Protein 7WZX (pdb70)

Nearest PDB structures (foldseek):
  7wzv-assembly2_B  TM=9.996E-01  e=6.570E-65  Streptomyces spectabilis
  2fb2-assembly1_B  TM=7.720E-01  e=2.275E-08  Staphylococcus aureus
  1tv7-assembly1_B  TM=7.261E-01  e=4.889E-07  Staphylococcus aureus
  6c8v-assembly1_A  TM=5.373E-01  e=1.305E-06  Methylorubrum extorquens
  7voc-assembly1_C  TM=3.992E-01  e=6.072E-08  Streptomyces griseochromogenes

Organism: Streptomyces spectabilis (NCBI:txid68270)

Foldseek 3Di:
DFDDDPQATEAAAEEEEAQWQAAPFFKAQPQLNNPVDDTDGDDLVVVLVLLLLNLVHYAYAEYEYHHHANLVHPCSLSNLVSNVVSRRHPFYEYEHCCLCVVVDDLSNLLSHAEYEHEAEPVRHDDVVVVVVVLVSCVVNNHKYKYFYWFKDFHWFALQFDDDVVQLLLQLVLFCLLPPNQHWYDDPQKIASHSQLCNPQCVSVVRGDHSCQRIGGRHRDPVVNVVVVCSSPPNDGDPSSRGTRRLFFDMDGMDTDPDPDSHHHPNPVVGGNVVVSVVSVVPSPPDSRTTPDMDIDGRDD

Structure (mmCIF, N/CA/C/O backbone):
data_7WZX
#
_entry.id   7WZX
#
_cell.length_a   93.930
_cell.length_b   93.930
_cell.length_c   143.420
_cell.angle_alpha   90.000
_cell.angle_beta   90.000
_cell.angle_gamma   120.000
#
_symmetry.space_group_name_H-M   'P 65 2 2'
#
loop_
_entity.id
_entity.type
_entity.pdbx_description
1 polymer '4Fe-4S cluster-binding domain-containing protein'
2 non-polymer 'IRON/SULFUR CLUSTER'
3 non-polymer S-ADENOSYLMETHIONINE
4 non-polymer GLYCEROL
5 non-polymer (2~{S},4~{S},6~{R})-2-[(2~{S},3~{R},5~{S},6~{R})-3,5-bis(methylamino)-2,4,6-tris(oxidanyl)cyclohexyl]oxy-6-methyl-4-oxidanyl-oxan-3-one
6 non-polymer 'SULFATE ION'
7 water water
#
loop_
_atom_site.group_PDB
_atom_site.id
_atom_site.type_symbol
_atom_site.label_atom_id
_atom_site.label_alt_id
_atom_site.label_comp_id
_atom_site.label_asym_id
_atom_site.label_entity_id
_atom_site.label_seq_id
_atom_site.pdbx_PDB_ins_code
_atom_site.Cartn_x
_atom_site.Cartn_y
_atom_site.Cartn_z
_atom_site.occupancy
_atom_site.B_iso_or_equiv
_atom_site.auth_seq_id
_atom_site.auth_comp_id
_atom_site.auth_asym_id
_atom_site.auth_atom_id
_atom_site.pdbx_PDB_model_num
ATOM 1 N N . SER A 1 22 ? 19.82257 39.56813 11.21413 1.000 49.10039 2 SER A N 1
ATOM 2 C CA . SER A 1 22 ? 18.41402 39.38947 10.85710 1.000 49.28950 2 SER A CA 1
ATOM 3 C C . SER A 1 22 ? 17.91974 38.01144 11.29903 1.000 47.41624 2 SER A C 1
ATOM 4 O O . SER A 1 22 ? 17.43725 37.86104 12.42048 1.000 52.38046 2 SER A O 1
ATOM 7 N N . VAL A 1 23 ? 18.03716 37.01412 10.42271 1.000 46.19900 3 VAL A N 1
ATOM 8 C CA . VAL A 1 23 ? 17.72840 35.62818 10.76619 1.000 42.45079 3 VAL A CA 1
ATOM 9 C C . VAL A 1 23 ? 18.98869 34.98341 11.34147 1.000 44.73269 3 VAL A C 1
ATOM 10 O O . VAL A 1 23 ? 20.00640 34.86110 10.65028 1.000 43.57225 3 VAL A O 1
ATOM 14 N N . ARG A 1 24 ? 18.92937 34.58252 12.61082 1.000 39.98846 4 ARG A N 1
ATOM 15 C CA . ARG A 1 24 ? 20.11505 34.12499 13.32486 1.000 41.06129 4 ARG A CA 1
ATOM 16 C C . ARG A 1 24 ? 19.80436 32.87699 14.14311 1.000 40.93858 4 ARG A C 1
ATOM 17 O O . ARG A 1 24 ? 18.65178 32.60166 14.48808 1.000 37.64996 4 ARG A O 1
ATOM 25 N N . LEU A 1 25 ? 20.85540 32.12914 14.46220 1.000 41.34236 5 LEU A N 1
ATOM 26 C CA . LEU A 1 25 ? 20.74259 31.01418 15.38942 1.000 41.94820 5 LEU A CA 1
ATOM 27 C C . LEU A 1 25 ? 20.82250 31.50587 16.82879 1.000 45.36597 5 LEU A C 1
ATOM 28 O O . LEU A 1 25 ? 21.58874 32.41993 17.14409 1.000 51.32495 5 LEU A O 1
ATOM 33 N N . ALA A 1 26 ? 20.02113 30.89803 17.70473 1.000 46.35208 6 ALA A N 1
ATOM 34 C CA . ALA A 1 26 ? 20.08703 31.19940 19.13035 1.000 47.31129 6 ALA A CA 1
ATOM 35 C C . ALA A 1 26 ? 19.41742 30.07402 19.90152 1.000 46.98553 6 ALA A C 1
ATOM 36 O O . ALA A 1 26 ? 18.28299 29.69667 19.58747 1.000 39.43584 6 ALA A O 1
ATOM 38 N N . ASP A 1 27 ? 20.12056 29.53918 20.90176 1.000 47.72899 7 ASP A N 1
ATOM 39 C CA . ASP A 1 27 ? 19.58040 28.47594 21.75028 1.000 48.26263 7 ASP A CA 1
ATOM 40 C C . ASP A 1 27 ? 19.09548 27.29977 20.90472 1.000 40.71136 7 ASP A C 1
ATOM 41 O O . ASP A 1 27 ? 18.02112 26.73433 21.13529 1.000 40.58264 7 ASP A O 1
ATOM 46 N N . GLY A 1 28 ? 19.89471 26.94644 19.90036 1.000 41.65151 8 GLY A N 1
ATOM 47 C CA . GLY A 1 28 ? 19.60979 25.78755 19.07634 1.000 41.38595 8 GLY A CA 1
ATOM 48 C C . GLY A 1 28 ? 18.36864 25.89153 18.21908 1.000 39.14235 8 GLY A C 1
ATOM 49 O O . GLY A 1 28 ? 17.69817 24.88051 17.99926 1.000 41.55812 8 GLY A O 1
ATOM 50 N N . LYS A 1 29 ? 18.03737 27.08893 17.73594 1.000 38.63157 9 LYS A N 1
ATOM 51 C CA . LYS A 1 29 ? 16.90600 27.27629 16.83270 1.000 38.21707 9 LYS A CA 1
ATOM 52 C C . LYS A 1 29 ? 17.20926 28.43183 15.89478 1.000 38.76472 9 LYS A C 1
ATOM 53 O O . LYS A 1 29 ? 17.82658 29.41793 16.30141 1.000 37.59753 9 LYS A O 1
ATOM 59 N N . VAL A 1 30 ? 16.77034 28.31236 14.63982 1.000 33.65473 10 VAL A N 1
ATOM 60 C CA . VAL A 1 30 ? 16.76407 29.47611 13.76537 1.000 37.40949 10 VAL A CA 1
ATOM 61 C C . VAL A 1 30 ? 15.68633 30.43557 14.24640 1.000 38.76689 10 VAL A C 1
ATOM 62 O O . VAL A 1 30 ? 14.51996 30.04915 14.41364 1.000 38.66120 10 VAL A O 1
ATOM 66 N N . ARG A 1 31 ? 16.06971 31.68875 14.48939 1.000 33.53278 11 ARG A N 1
ATOM 67 C CA . ARG A 1 31 ? 15.13842 32.70739 14.96140 1.000 34.09800 11 ARG A CA 1
ATOM 68 C C . ARG A 1 31 ? 14.78257 33.65828 13.82161 1.000 33.69962 11 ARG A C 1
ATOM 69 O O . ARG A 1 31 ? 15.66696 34.27081 13.21515 1.000 36.33379 11 ARG A O 1
ATOM 77 N N . ASN A 1 32 ? 13.49228 33.77528 13.53731 1.000 34.50755 12 ASN A N 1
ATOM 78 C CA . ASN A 1 32 ? 12.97883 34.75980 12.59744 1.000 32.93478 12 ASN A CA 1
ATOM 79 C C . ASN A 1 32 ? 12.38841 35.90636 13.40141 1.000 36.50058 12 ASN A C 1
ATOM 80 O O . ASN A 1 32 ? 11.36873 35.70811 14.07911 1.000 34.33438 12 ASN A O 1
ATOM 85 N N . PRO A 1 33 ? 12.98184 37.10706 13.37985 1.000 36.03202 13 PRO A N 1
ATOM 86 C CA . PRO A 1 33 ? 12.40544 38.22193 14.14670 1.000 33.38955 13 PRO A CA 1
ATOM 87 C C . PRO A 1 33 ? 11.07559 38.71020 13.60515 1.000 33.68521 13 PRO A C 1
ATOM 88 O O . PRO A 1 33 ? 10.44239 39.54812 14.25816 1.000 36.46794 13 PRO A O 1
ATOM 92 N N . GLU A 1 34 ? 10.65287 38.23089 12.44457 1.000 31.72285 14 GLU A N 1
ATOM 93 C CA . GLU A 1 34 ? 9.36207 38.56967 11.84825 1.000 34.80773 14 GLU A CA 1
ATOM 94 C C . GLU A 1 34 ? 8.44926 37.34283 11.95757 1.000 33.02170 14 GLU A C 1
ATOM 95 O O . GLU A 1 34 ? 8.33340 36.79552 13.06000 1.000 38.92813 14 GLU A O 1
ATOM 101 N N . GLY A 1 35 ? 7.81809 36.88750 10.88521 1.000 30.66224 15 GLY A N 1
ATOM 102 C CA . GLY A 1 35 ? 6.75335 35.91534 10.99982 1.000 33.99161 15 GLY A CA 1
ATOM 103 C C . GLY A 1 35 ? 6.95183 34.68941 10.12556 1.000 36.63088 15 GLY A C 1
ATOM 104 O O . GLY A 1 35 ? 7.56153 34.75102 9.06201 1.000 30.16552 15 GLY A O 1
ATOM 105 N N . ILE A 1 36 ? 6.41873 33.57593 10.61071 1.000 35.53492 16 ILE A N 1
ATOM 106 C CA . ILE A 1 36 ? 6.20990 32.38913 9.78776 1.000 32.97438 16 ILE A CA 1
ATOM 107 C C . ILE A 1 36 ? 4.77854 32.44319 9.25710 1.000 33.06957 16 ILE A C 1
ATOM 108 O O . ILE A 1 36 ? 3.82370 32.61219 10.02350 1.000 36.75117 16 ILE A O 1
ATOM 113 N N . GLU A 1 37 ? 4.62033 32.34039 7.94237 1.000 30.70251 17 GLU A N 1
ATOM 114 C CA . GLU A 1 37 ? 3.33495 32.60351 7.30645 1.000 34.15721 17 GLU A CA 1
ATOM 115 C C . GLU A 1 37 ? 2.59103 31.29804 7.06947 1.000 35.29928 17 GLU A C 1
ATOM 116 O O . GLU A 1 37 ? 3.13933 30.35692 6.48655 1.000 39.47331 17 GLU A O 1
ATOM 122 N N . VAL A 1 38 ? 1.34574 31.25426 7.52536 1.000 33.07069 18 VAL A N 1
ATOM 123 C CA . VAL A 1 38 ? 0.47958 30.08783 7.43200 1.000 35.60291 18 VAL A CA 1
ATOM 124 C C . VAL A 1 38 ? -0.74385 30.52874 6.64619 1.000 35.47025 18 VAL A C 1
ATOM 125 O O . VAL A 1 38 ? -1.55253 31.32196 7.14356 1.000 35.69441 18 VAL A O 1
ATOM 129 N N . ASN A 1 39 ? -0.88340 30.03076 5.42461 1.000 34.49719 19 ASN A N 1
ATOM 130 C CA . ASN A 1 39 ? -1.96108 30.47204 4.54540 1.000 37.77161 19 ASN A CA 1
ATOM 131 C C . ASN A 1 39 ? -3.20090 29.64249 4.83227 1.000 36.80796 19 ASN A C 1
ATOM 132 O O . ASN A 1 39 ? -3.32792 28.51014 4.36548 1.000 42.25362 19 ASN A O 1
ATOM 137 N N . ALA A 1 40 ? -4.12008 30.22070 5.60817 1.000 39.92361 20 ALA A N 1
ATOM 138 C CA . ALA A 1 40 ? -5.31593 29.49597 6.02288 1.000 44.08673 20 ALA A CA 1
ATOM 139 C C . ALA A 1 40 ? -6.14985 29.07245 4.82284 1.000 44.72823 20 ALA A C 1
ATOM 140 O O . ALA A 1 40 ? -6.65419 27.94362 4.76904 1.000 44.89362 20 ALA A O 1
ATOM 142 N N . SER A 1 41 ? -6.30923 29.96827 3.85479 1.000 46.51458 21 SER A N 1
ATOM 143 C CA . SER A 1 41 ? -7.08205 29.70325 2.65212 1.000 44.87284 21 SER A CA 1
ATOM 144 C C . SER A 1 41 ? -6.29055 30.20599 1.45884 1.000 44.43857 21 SER A C 1
ATOM 145 O O . SER A 1 41 ? -5.87413 31.36677 1.44038 1.000 42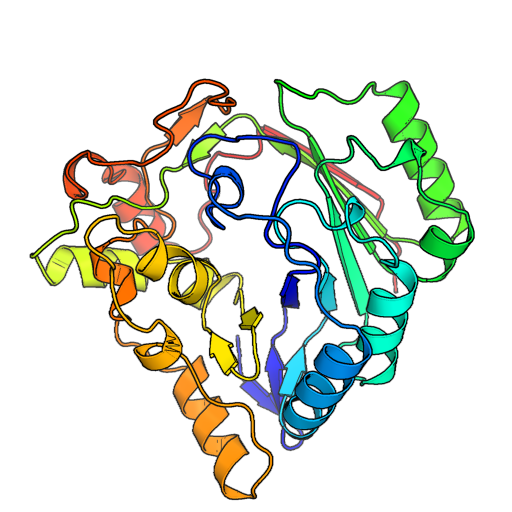.37399 21 SER A O 1
ATOM 148 N N . LEU A 1 42 ? -6.07458 29.33618 0.46668 1.000 43.62238 22 LEU A N 1
ATOM 149 C CA . LEU A 1 42 ? -5.37768 29.79171 -0.72902 1.000 41.80452 22 LEU A CA 1
ATOM 150 C C . LEU A 1 42 ? -6.25213 30.71888 -1.55709 1.000 43.74520 22 LEU A C 1
ATOM 151 O O . LEU A 1 42 ? -5.73079 31.59902 -2.24869 1.000 42.54084 22 LEU A O 1
ATOM 156 N N . GLN A 1 43 ? -7.57330 30.53874 -1.49468 1.000 41.23181 23 GLN A N 1
ATOM 157 C CA . GLN A 1 43 ? -8.52965 31.30320 -2.28061 1.000 47.02411 23 GLN A CA 1
ATOM 158 C C . GLN A 1 43 ? -8.85301 32.62453 -1.59058 1.000 47.22581 23 GLN A C 1
ATOM 159 O O . GLN A 1 43 ? -8.48852 32.85797 -0.44010 1.000 42.24873 23 GLN A O 1
ATOM 165 N N . CYS A 1 44 ? -9.58125 33.48491 -2.29748 1.000 43.87179 24 CYS A N 1
ATOM 166 C CA . CYS A 1 44 ? -9.93580 34.78352 -1.75040 1.000 44.64085 24 CYS A CA 1
ATOM 167 C C . CYS A 1 44 ? -11.29182 35.22423 -2.27930 1.000 50.90985 24 CYS A C 1
ATOM 168 O O . CYS A 1 44 ? -11.84614 34.63589 -3.21246 1.000 47.65556 24 CYS A O 1
ATOM 171 N N . ASN A 1 45 ? -11.82475 36.27889 -1.66588 1.000 48.05246 25 ASN A N 1
ATOM 172 C CA . ASN A 1 45 ? -13.07762 36.86867 -2.10421 1.000 50.37987 25 ASN A CA 1
ATOM 173 C C . ASN A 1 45 ? -12.86583 38.14168 -2.90460 1.000 50.58866 25 ASN A C 1
ATOM 174 O O . ASN A 1 45 ? -13.83755 38.71894 -3.39625 1.000 52.60699 25 ASN A O 1
ATOM 179 N N . MET A 1 46 ? -11.62626 38.58983 -3.04955 1.000 48.89711 26 MET A N 1
ATOM 180 C CA . MET A 1 46 ? -11.28970 39.67104 -3.96243 1.000 49.04556 26 MET A CA 1
ATOM 181 C C . MET A 1 46 ? -10.40398 39.13741 -5.08262 1.000 47.97111 26 MET A C 1
ATOM 182 O O . MET A 1 46 ? -9.90354 38.00985 -5.03497 1.000 49.80717 26 MET A O 1
ATOM 187 N N . ARG A 1 47 ? -10.23978 39.96016 -6.11268 1.000 47.95082 27 ARG A N 1
ATOM 188 C CA . ARG A 1 47 ? -9.42581 39.65093 -7.28265 1.000 46.98976 27 ARG A CA 1
ATOM 189 C C . ARG A 1 47 ? -8.45683 40.78978 -7.55127 1.000 47.66281 27 ARG A C 1
ATOM 190 O O . ARG A 1 47 ? -8.39487 41.34352 -8.65188 1.000 47.24926 27 ARG A O 1
ATOM 198 N N . CYS A 1 48 ? -7.69943 41.16764 -6.51532 1.000 48.51098 28 CYS A N 1
ATOM 199 C CA . CYS A 1 48 ? -6.74023 42.25538 -6.64209 1.000 47.29127 28 CYS A CA 1
ATOM 200 C C . CYS A 1 48 ? -5.77708 41.97780 -7.78128 1.000 48.73799 28 CYS A C 1
ATOM 201 O O . CYS A 1 48 ? -5.28292 40.85833 -7.94189 1.000 44.59284 28 CYS A O 1
ATOM 204 N N . GLN A 1 49 ? -5.51897 43.00694 -8.57467 1.000 44.99975 29 GLN A N 1
ATOM 205 C CA . GLN A 1 49 ? -4.45977 42.93013 -9.56336 1.000 48.19188 29 GLN A CA 1
ATOM 206 C C . GLN A 1 49 ? -3.10824 42.88928 -8.86131 1.000 43.86884 29 GLN A C 1
ATOM 207 O O . GLN A 1 49 ? -2.87283 43.63515 -7.90681 1.000 42.18471 29 GLN A O 1
ATOM 213 N N . SER A 1 50 ? -2.22831 41.99876 -9.33102 1.000 43.80162 30 SER A N 1
ATOM 214 C CA . SER A 1 50 ? -0.86690 41.83803 -8.80635 1.000 41.48969 30 SER A CA 1
ATOM 215 C C . SER A 1 50 ? -0.83545 41.22452 -7.40816 1.000 46.92491 30 SER A C 1
ATOM 216 O O . SER A 1 50 ? 0.11781 41.44120 -6.65287 1.000 51.25391 30 SER A O 1
ATOM 219 N N . CYS A 1 51 ? -1.85003 40.44681 -7.04511 1.000 45.20831 31 CYS A N 1
ATOM 220 C CA . CYS A 1 51 ? -1.83345 39.78483 -5.74790 1.000 45.01550 31 CYS A CA 1
ATOM 221 C C . CYS A 1 51 ? -0.60813 38.88945 -5.62037 1.000 41.50369 31 CYS A C 1
ATOM 222 O O . CYS A 1 51 ? -0.42157 37.96403 -6.41752 1.000 40.35741 31 CYS A O 1
ATOM 225 N N . ALA A 1 52 ? 0.20270 39.14598 -4.58528 1.000 40.90225 32 ALA A N 1
ATOM 226 C CA . ALA A 1 52 ? 1.48725 38.47380 -4.42336 1.000 37.65915 32 ALA A CA 1
ATOM 227 C C . ALA A 1 52 ? 1.35942 36.97094 -4.18683 1.000 38.73895 32 ALA A C 1
ATOM 228 O O . ALA A 1 52 ? 2.33155 36.24150 -4.40727 1.000 39.09854 32 ALA A O 1
ATOM 230 N N . HIS A 1 53 ? 0.20635 36.49726 -3.72551 1.000 37.68285 33 HIS A N 1
ATOM 231 C CA . HIS A 1 53 ? -0.05695 35.07429 -3.56373 1.000 37.69611 33 HIS A CA 1
ATOM 232 C C . HIS A 1 53 ? -0.83199 34.49026 -4.73955 1.000 38.61590 33 HIS A C 1
ATOM 233 O O . HIS A 1 53 ? -1.13690 33.28958 -4.73621 1.000 34.47994 33 HIS A O 1
ATOM 240 N N . LEU A 1 54 ? -1.16239 35.31431 -5.73587 1.000 35.36855 34 LEU A N 1
ATOM 241 C CA . LEU A 1 54 ? -1.96434 34.88838 -6.88736 1.000 36.45696 34 LEU A CA 1
ATOM 242 C C . LEU A 1 54 ? -3.26183 34.22085 -6.43460 1.000 37.38823 34 LEU A C 1
ATOM 243 O O . LEU A 1 54 ? -3.82904 33.38124 -7.13601 1.000 38.16820 34 LEU A O 1
ATOM 248 N N . SER A 1 55 ? -3.74934 34.61482 -5.25659 1.000 37.16974 35 SER A N 1
ATOM 249 C CA . SER A 1 55 ? -5.00385 34.07744 -4.73628 1.000 39.79648 35 SER A CA 1
ATOM 250 C C . SER A 1 55 ? -6.17787 34.14024 -5.70962 1.000 39.96935 35 SER A C 1
ATOM 251 O O . SER A 1 55 ? -7.01231 33.22217 -5.67354 1.000 40.82819 35 SER A O 1
ATOM 254 N N . PRO A 1 56 ? -6.33617 35.16945 -6.55433 1.000 41.13024 36 PRO A N 1
ATOM 255 C CA . PRO A 1 56 ? -7.45312 35.13751 -7.51490 1.000 42.43039 36 PRO A CA 1
ATOM 256 C C . PRO A 1 56 ? -7.45619 33.91233 -8.40845 1.000 42.49411 36 PRO A C 1
ATOM 257 O O . PRO A 1 56 ? -8.50827 33.57600 -8.96656 1.000 44.02848 36 PRO A O 1
ATOM 261 N N . LEU A 1 57 ? -6.32526 33.22962 -8.56073 1.000 41.04719 37 LEU A N 1
ATOM 262 C CA . LEU A 1 57 ? -6.22267 32.06286 -9.42908 1.000 41.17880 37 LEU A CA 1
ATOM 263 C C . LEU A 1 57 ? -6.40702 30.74265 -8.69014 1.000 40.95478 37 LEU A C 1
ATOM 264 O O . LEU A 1 57 ? -6.35319 29.68576 -9.32811 1.000 41.19230 37 LEU A O 1
ATOM 269 N N . TYR A 1 58 ? -6.62188 30.76844 -7.37153 1.000 41.31941 38 TYR A N 1
ATOM 270 C CA . TYR A 1 58 ? -6.60227 29.55448 -6.56017 1.000 41.85800 38 TYR A CA 1
ATOM 271 C C . TYR A 1 58 ? -8.00500 29.10490 -6.17204 1.000 44.29842 38 TYR A C 1
ATOM 272 O O . TYR A 1 58 ? -8.83681 29.91736 -5.75668 1.000 46.40460 38 TYR A O 1
ATOM 281 N N . ARG A 1 59 ? -8.25155 27.80176 -6.30969 1.000 42.62954 39 ARG A N 1
ATOM 282 C CA . ARG A 1 59 ? -9.50294 27.17552 -5.92220 1.000 44.34094 39 ARG A CA 1
ATOM 283 C C . ARG A 1 59 ? -9.56717 27.03021 -4.40278 1.000 45.37255 39 ARG A C 1
ATOM 284 O O . ARG A 1 59 ? -8.56422 27.18273 -3.68903 1.000 47.02617 39 ARG A O 1
ATOM 292 N N . ARG A 1 60 ? -10.76732 26.72021 -3.91102 1.000 48.00828 40 ARG A N 1
ATOM 293 C CA . ARG A 1 60 ? -10.98470 26.60837 -2.47425 1.000 47.67728 40 ARG A CA 1
ATOM 294 C C . ARG A 1 60 ? -10.06173 25.55294 -1.88786 1.000 46.12082 40 ARG A C 1
ATOM 295 O O . ARG A 1 60 ? -10.08678 24.38945 -2.30260 1.000 46.78980 40 ARG A O 1
ATOM 303 N N . GLU A 1 61 ? -9.22904 25.97391 -0.93552 1.000 48.73487 41 GLU A N 1
ATOM 304 C CA . GLU A 1 61 ? -8.26834 25.07550 -0.30292 1.000 48.47372 41 GLU A CA 1
ATOM 305 C C . GLU A 1 61 ? -7.98821 25.64033 1.08879 1.000 46.81718 41 GLU A C 1
ATOM 306 O O . GLU A 1 61 ? -7.23299 26.60775 1.22465 1.000 46.41620 41 GLU A O 1
ATOM 312 N N . ASN A 1 62 ? -8.60783 25.03731 2.09958 1.000 47.49462 42 ASN A N 1
ATOM 313 C CA . ASN A 1 62 ? -8.44643 25.44140 3.48917 1.000 47.28134 42 ASN A CA 1
ATOM 314 C C . ASN A 1 62 ? -7.52122 24.45765 4.19448 1.000 46.71532 42 ASN A C 1
ATOM 315 O O . ASN A 1 62 ? -7.67413 23.24021 4.05009 1.000 49.63876 42 ASN A O 1
ATOM 320 N N . ALA A 1 63 ? -6.55517 24.98821 4.93595 1.000 51.24200 43 ALA A N 1
ATOM 321 C CA . ALA A 1 63 ? -5.56560 24.15429 5.60255 1.000 47.20426 43 ALA A CA 1
ATOM 322 C C . ALA A 1 63 ? -6.21275 23.31185 6.69488 1.000 50.27727 43 ALA A C 1
ATOM 323 O O . ALA A 1 63 ? -7.13570 23.75232 7.38529 1.000 51.31145 43 ALA A O 1
ATOM 325 N N . ASP A 1 64 ? -5.71637 22.08821 6.85071 1.000 49.24652 44 ASP A N 1
ATOM 326 C CA . ASP A 1 64 ? -6.15869 21.23806 7.94927 1.000 52.18010 44 ASP A CA 1
ATOM 327 C C . ASP A 1 64 ? -5.40629 21.61290 9.22159 1.000 52.40226 44 ASP A C 1
ATOM 328 O O . ASP A 1 64 ? -4.17175 21.53421 9.24477 1.000 53.65343 44 ASP A O 1
ATOM 333 N N . PRO A 1 65 ? -6.09731 22.01844 10.29353 1.000 53.04553 45 PRO A N 1
ATOM 334 C CA . PRO A 1 65 ? -5.38209 22.36949 11.53419 1.000 51.83987 45 PRO A CA 1
ATOM 335 C C . PRO A 1 65 ? -4.54839 21.23308 12.10841 1.000 53.28805 45 PRO A C 1
ATOM 336 O O . PRO A 1 65 ? -3.43781 21.47524 12.59682 1.000 55.08745 45 PRO A O 1
ATOM 340 N N . ALA A 1 66 ? -5.04533 19.99577 12.06278 1.000 53.58494 46 ALA A N 1
ATOM 341 C CA . ALA A 1 66 ? -4.24272 18.87142 12.53370 1.000 52.67941 46 ALA A CA 1
ATOM 342 C C . ALA A 1 66 ? -2.98739 18.69807 11.68630 1.000 52.66751 46 ALA A C 1
ATOM 343 O O . ALA A 1 66 ? -1.90023 18.44878 12.21882 1.000 59.79045 46 ALA A O 1
ATOM 345 N N . GLU A 1 67 ? -3.11606 18.82516 10.36035 1.000 51.39318 47 GLU A N 1
ATOM 346 C CA . GLU A 1 67 ? -1.94074 18.73582 9.50043 1.000 50.83573 47 GLU A CA 1
ATOM 347 C C . GLU A 1 67 ? -0.97672 19.88373 9.77130 1.000 47.30542 47 GLU A C 1
ATOM 348 O O . GLU A 1 67 ? 0.23960 19.67710 9.86828 1.000 49.21205 47 GLU A O 1
ATOM 354 N N . ILE A 1 68 ? -1.50625 21.10155 9.90804 1.000 47.51871 48 ILE A N 1
ATOM 355 C CA . ILE A 1 68 ? -0.65614 22.25917 10.17000 1.000 46.09519 48 ILE A CA 1
ATOM 356 C C . ILE A 1 68 ? 0.03949 22.11371 11.51610 1.000 49.05076 48 ILE A C 1
ATOM 357 O O . ILE A 1 68 ? 1.23397 22.41490 11.65340 1.000 53.40768 48 ILE A O 1
ATOM 362 N N . HIS A 1 69 ? -0.69118 21.64367 12.52865 1.000 51.68184 49 HIS A N 1
ATOM 363 C CA . HIS A 1 69 ? -0.08954 21.46321 13.84633 1.000 50.94411 49 HIS A CA 1
ATOM 364 C C . HIS A 1 69 ? 1.05864 20.46558 13.79871 1.000 46.87986 49 HIS A C 1
ATOM 365 O O . HIS A 1 69 ? 2.08832 20.66349 14.44941 1.000 44.74129 49 HIS A O 1
ATOM 372 N N . ASP A 1 70 ? 0.89678 19.38184 13.03674 1.000 48.08516 50 ASP A N 1
ATOM 373 C CA . ASP A 1 70 ? 1.94071 18.36399 12.97163 1.000 51.98764 50 ASP A CA 1
ATOM 374 C C . ASP A 1 70 ? 3.19286 18.90296 12.29328 1.000 50.21961 50 ASP A C 1
ATOM 375 O O . ASP A 1 70 ? 4.30571 18.75474 12.81365 1.000 48.62443 50 ASP A O 1
ATOM 380 N N . THR A 1 71 ? 3.02673 19.54671 11.13676 1.000 50.68266 51 THR A N 1
ATOM 381 C CA . THR A 1 71 ? 4.17125 20.09793 10.41871 1.000 44.88746 51 THR A CA 1
ATOM 382 C C . THR A 1 71 ? 4.88858 21.15979 11.24255 1.000 46.96329 51 THR A C 1
ATOM 383 O O . THR A 1 71 ? 6.11804 21.13360 11.37996 1.000 47.46119 51 THR A O 1
ATOM 387 N N . LEU A 1 72 ? 4.13675 22.11372 11.79118 1.000 43.82901 52 LEU A N 1
ATOM 388 C CA . LEU A 1 72 ? 4.77071 23.20467 12.52651 1.000 42.18756 52 LEU A CA 1
ATOM 389 C C . LEU A 1 72 ? 5.38476 22.72708 13.84456 1.000 50.11021 52 LEU A C 1
ATOM 390 O O . LEU A 1 72 ? 6.36926 23.31546 14.31466 1.000 44.15696 52 LEU A O 1
ATOM 395 N N . SER A 1 73 ? 4.82868 21.67350 14.45757 1.000 47.00581 53 SER A N 1
ATOM 396 C CA . SER A 1 73 ? 5.46261 21.10933 15.64924 1.000 48.19900 53 SER A CA 1
ATOM 397 C C . SER A 1 73 ? 6.82651 20.52274 15.31287 1.000 45.51579 53 SER A C 1
ATOM 398 O O . SER A 1 73 ? 7.75982 20.59709 16.11986 1.000 44.09925 53 SER A O 1
ATOM 401 N N . VAL A 1 74 ? 6.95977 19.92871 14.12313 1.000 42.02651 54 VAL A N 1
ATOM 402 C CA . VAL A 1 74 ? 8.26209 19.43571 13.68640 1.000 44.42897 54 VAL A CA 1
ATOM 403 C C . VAL A 1 74 ? 9.22569 20.59743 13.48020 1.000 45.94421 54 VAL A C 1
ATOM 404 O O . VAL A 1 74 ? 10.33298 20.61562 14.03312 1.000 49.38319 54 VAL A O 1
ATOM 408 N N . LEU A 1 75 ? 8.81699 21.58581 12.67784 1.000 43.41655 55 LEU A N 1
ATOM 409 C CA . LEU A 1 75 ? 9.67222 22.74014 12.41275 1.000 40.92689 55 LEU A CA 1
ATOM 410 C C . LEU A 1 75 ? 9.99776 23.50849 13.68689 1.000 39.46858 55 LEU A C 1
ATOM 411 O O . LEU A 1 75 ? 11.10667 24.04312 13.82531 1.000 42.14895 55 LEU A O 1
ATOM 416 N N . ALA A 1 76 ? 9.05673 23.56199 14.63219 1.000 39.67228 56 ALA A N 1
ATOM 417 C CA . ALA A 1 76 ? 9.26400 24.33878 15.85024 1.000 42.32054 56 ALA A CA 1
ATOM 418 C C . ALA A 1 76 ? 10.41461 23.81136 16.69326 1.000 44.50770 56 ALA A C 1
ATOM 419 O O . ALA A 1 76 ? 10.92845 24.54529 17.54310 1.000 43.62998 56 ALA A O 1
ATOM 421 N N . ARG A 1 77 ? 10.82786 22.56015 16.49168 1.000 43.71999 57 ARG A N 1
ATOM 422 C CA . ARG A 1 77 ? 11.94138 22.03694 17.27219 1.000 43.23722 57 ARG A CA 1
ATOM 423 C C . ARG A 1 77 ? 13.27157 22.64501 16.84585 1.000 38.50961 57 ARG A C 1
ATOM 424 O O . ARG A 1 77 ? 14.25014 22.55526 17.59612 1.000 40.16265 57 ARG A O 1
ATOM 432 N N . SER A 1 78 ? 13.32764 23.28741 15.67216 1.000 36.07248 58 SER A N 1
ATOM 433 C CA . SER A 1 78 ? 14.55949 23.90312 15.19752 1.000 39.06047 58 SER A CA 1
ATOM 434 C C . SER A 1 78 ? 14.36531 25.34098 14.72458 1.000 36.56490 58 SER A C 1
ATOM 435 O O . SER A 1 78 ? 15.29722 25.92407 14.15945 1.000 34.63143 58 SER A O 1
ATOM 438 N N . TYR A 1 79 ? 13.20612 25.94073 14.98102 1.000 33.63244 59 TYR A N 1
ATOM 439 C CA . TYR A 1 79 ? 12.84370 27.22167 14.38787 1.000 36.60664 59 TYR A CA 1
ATOM 440 C C . TYR A 1 79 ? 11.85747 27.93416 15.30108 1.000 38.56326 59 TYR A C 1
ATOM 441 O O . TYR A 1 79 ? 10.96559 27.30013 15.87144 1.000 36.76261 59 TYR A O 1
ATOM 450 N N . HIS A 1 80 ? 12.01899 29.24819 15.43118 1.000 34.19745 60 HIS A N 1
ATOM 451 C CA . HIS A 1 80 ? 11.07670 30.05245 16.19962 1.000 37.47578 60 HIS A CA 1
ATOM 452 C C . HIS A 1 80 ? 10.98018 31.43556 15.57753 1.000 36.87536 60 HIS A C 1
ATOM 453 O O . HIS A 1 80 ? 12.00325 32.03490 15.23495 1.000 41.94826 60 HIS A O 1
ATOM 460 N N . ALA A 1 81 ? 9.75892 31.93926 15.44737 1.000 34.86973 61 ALA A N 1
ATOM 461 C CA . ALA A 1 81 ? 9.49969 33.25388 14.88658 1.000 35.04429 61 ALA A CA 1
ATOM 462 C C . ALA A 1 81 ? 8.77924 34.10803 15.91663 1.000 39.71890 61 ALA A C 1
ATOM 463 O O . ALA A 1 81 ? 8.15925 33.59542 16.85121 1.000 40.51721 61 ALA A O 1
ATOM 465 N N . SER A 1 82 ? 8.87308 35.42573 15.73943 1.000 35.94107 62 SER A N 1
ATOM 466 C CA . SER A 1 82 ? 8.15322 36.33276 16.62427 1.000 39.68571 62 SER A CA 1
ATOM 467 C C . SER A 1 82 ? 6.65473 36.06061 16.57557 1.000 36.31859 62 SER A C 1
ATOM 468 O O . SER A 1 82 ? 6.01683 35.83664 17.61076 1.000 39.20472 62 SER A O 1
ATOM 471 N N . TYR A 1 83 ? 6.07523 36.06176 15.37623 1.000 37.03421 63 TYR A N 1
ATOM 472 C CA . TYR A 1 83 ? 4.65314 35.81574 15.20945 1.000 36.92282 63 TYR A CA 1
ATOM 473 C C . TYR A 1 83 ? 4.42294 34.77173 14.13018 1.000 37.09959 63 TYR A C 1
ATOM 474 O O . TYR A 1 83 ? 5.26640 34.53835 13.26203 1.000 37.16715 63 TYR A O 1
ATOM 483 N N . ALA A 1 84 ? 3.26559 34.13158 14.20969 1.000 35.47183 64 ALA A N 1
ATOM 484 C CA . ALA A 1 84 ? 2.74932 33.35109 13.10043 1.000 35.09424 64 ALA A CA 1
ATOM 485 C C . ALA A 1 84 ? 1.66001 34.18019 12.44243 1.000 36.37620 64 ALA A C 1
ATOM 486 O O . ALA A 1 84 ? 0.72220 34.62556 13.11440 1.000 40.33108 64 ALA A O 1
ATOM 488 N N . LYS A 1 85 ? 1.82017 34.43379 11.14728 1.000 35.83279 65 LYS A N 1
ATOM 489 C CA . LYS A 1 85 ? 0.89078 35.26150 10.38483 1.000 37.38922 65 LYS A CA 1
ATOM 490 C C . LYS A 1 85 ? -0.10147 34.32235 9.70738 1.000 37.75844 65 LYS A C 1
ATOM 491 O O . LYS A 1 85 ? 0.23478 33.65152 8.73064 1.000 35.02302 65 LYS A O 1
ATOM 497 N N . ILE A 1 86 ? -1.31252 34.25832 10.25670 1.000 37.00309 66 ILE A N 1
ATOM 498 C CA . ILE A 1 86 ? -2.40226 33.47675 9.68609 1.000 41.17357 66 ILE A CA 1
ATOM 499 C C . ILE A 1 86 ? -3.00981 34.31198 8.56614 1.000 43.17991 66 ILE A C 1
ATOM 500 O O . ILE A 1 86 ? -3.60593 35.36509 8.81127 1.000 41.72253 66 ILE A O 1
ATOM 505 N N . MET A 1 87 ? -2.86339 33.84486 7.33279 1.000 37.22339 67 MET A N 1
ATOM 506 C CA . MET A 1 87 ? -3.28163 34.65260 6.20334 1.000 37.28321 67 MET A CA 1
ATOM 507 C C . MET A 1 87 ? -3.77292 33.75471 5.07221 1.000 39.03044 67 MET A C 1
ATOM 508 O O . MET A 1 87 ? -4.53679 32.80902 5.29992 1.000 39.71644 67 MET A O 1
ATOM 513 N N . GLY A 1 88 ? -3.33176 34.03994 3.85759 1.000 37.47013 68 GLY A N 1
ATOM 514 C CA . GLY A 1 88 ? -3.63042 33.19901 2.72161 1.000 44.37928 68 GLY A CA 1
ATOM 515 C C . GLY A 1 88 ? -3.96466 34.08947 1.56566 1.000 48.07359 68 GLY A C 1
ATOM 516 O O . GLY A 1 88 ? -3.27409 35.09099 1.33614 1.000 49.60734 68 GLY A O 1
ATOM 517 N N . GLY A 1 89 ? -4.99093 33.69565 0.81458 1.000 46.34951 69 GLY A N 1
ATOM 518 C CA . GLY A 1 89 ? -5.89351 34.65605 0.24285 1.000 46.44219 69 GLY A CA 1
ATOM 519 C C . GLY A 1 89 ? -6.56251 35.36763 1.40160 1.000 47.26005 69 GLY A C 1
ATOM 520 O O . GLY A 1 89 ? -5.94931 36.22080 2.05436 1.000 42.20988 69 GLY A O 1
ATOM 521 N N . GLU A 1 90 ? -7.80225 34.98329 1.70488 1.000 41.84614 70 GLU A N 1
ATOM 522 C CA . GLU A 1 90 ? -8.55909 35.59691 2.79366 1.000 43.31104 70 GLU A CA 1
ATOM 523 C C . GLU A 1 90 ? -8.82262 34.57160 3.89031 1.000 43.82547 70 GLU A C 1
ATOM 524 O O . GLU A 1 90 ? -9.67746 33.68884 3.71839 1.000 44.96556 70 GLU A O 1
ATOM 530 N N . PRO A 1 91 ? -8.12966 34.64277 5.03633 1.000 44.62345 71 PRO A N 1
ATOM 531 C CA . PRO A 1 91 ? -8.26098 33.56858 6.03473 1.000 44.39295 71 PRO A CA 1
ATOM 532 C C . PRO A 1 91 ? -9.62924 33.51073 6.69197 1.000 46.97799 71 PRO A C 1
ATOM 533 O O . PRO A 1 91 ? -9.99998 32.45001 7.20786 1.000 50.32423 71 PRO A O 1
ATOM 537 N N . LEU A 1 92 ? -10.39596 34.60254 6.68955 1.000 47.51686 72 LEU A N 1
ATOM 538 C CA . LEU A 1 92 ? -11.74123 34.54805 7.24500 1.000 50.10417 72 LEU A CA 1
ATOM 539 C C . LEU A 1 92 ? -12.69479 33.70362 6.40550 1.000 51.22022 72 LEU A C 1
ATOM 540 O O . LEU A 1 92 ? -13.82570 33.46257 6.83913 1.000 53.51696 72 LEU A O 1
ATOM 545 N N . LEU A 1 93 ? -12.26934 33.25120 5.22650 1.000 49.82548 73 LEU A N 1
ATOM 546 C CA . LEU A 1 93 ? -13.03782 32.25043 4.49511 1.000 50.78921 73 LEU A CA 1
ATOM 547 C C . LEU A 1 93 ? -12.94963 30.87636 5.14550 1.000 50.95368 73 LEU A C 1
ATOM 548 O O . LEU A 1 93 ? -13.80870 30.02724 4.88887 1.000 52.44161 73 LEU A O 1
ATOM 553 N N . HIS A 1 94 ? -11.93288 30.64690 5.97904 1.000 49.81684 74 HIS A N 1
ATOM 554 C CA . HIS A 1 94 ? -11.69980 29.32425 6.53698 1.000 49.90161 74 HIS A CA 1
ATOM 555 C C . HIS A 1 94 ? -12.86477 28.92585 7.43205 1.000 54.58165 74 HIS A C 1
ATOM 556 O O . HIS A 1 94 ? -13.33117 29.73567 8.24508 1.000 62.14361 74 HIS A O 1
ATOM 563 N N . PRO A 1 95 ? -13.37479 27.69818 7.30954 1.000 54.49760 75 PRO A N 1
ATOM 564 C CA . PRO A 1 95 ? -14.53542 27.29275 8.12087 1.000 56.87820 75 PRO A CA 1
ATOM 565 C C . PRO A 1 95 ? -14.25450 27.23451 9.61703 1.000 57.52839 75 PRO A C 1
ATOM 566 O O . PRO A 1 95 ? -15.19870 27.33150 10.41270 1.000 60.00483 75 PRO A O 1
ATOM 570 N N . ASP A 1 96 ? -12.98878 27.07313 10.02663 1.000 57.43005 76 ASP A N 1
ATOM 571 C CA . ASP A 1 96 ? -12.62729 26.98028 11.42872 1.000 59.97662 76 ASP A CA 1
ATOM 572 C C . ASP A 1 96 ? -11.30797 27.72855 11.62441 1.000 56.48855 76 ASP A C 1
ATOM 573 O O . ASP A 1 96 ? -10.25263 27.15501 11.90733 1.000 56.48888 76 ASP A O 1
ATOM 578 N N . VAL A 1 97 ? -11.36514 29.05385 11.48246 1.000 59.76997 77 VAL A N 1
ATOM 579 C CA . VAL A 1 97 ? -10.13504 29.82751 11.57906 1.000 57.28973 77 VAL A CA 1
ATOM 580 C C . VAL A 1 97 ? -9.61983 29.83038 13.01294 1.000 55.75266 77 VAL A C 1
ATOM 581 O O . VAL A 1 97 ? -8.40922 29.92448 13.23887 1.000 55.91406 77 VAL A O 1
ATOM 585 N N . VAL A 1 98 ? -10.50980 29.69128 13.99896 1.000 56.12678 78 VAL A N 1
ATOM 586 C CA . VAL A 1 98 ? -10.06549 29.67895 15.39080 1.000 59.65053 78 VAL A CA 1
ATOM 587 C C . VAL A 1 98 ? -9.38110 28.35770 15.72102 1.000 61.06096 78 VAL A C 1
ATOM 588 O O . VAL A 1 98 ? -8.35833 28.32899 16.41771 1.000 64.01685 78 VAL A O 1
ATOM 592 N N . GLY A 1 99 ? -9.91972 27.24658 15.21174 1.000 63.53684 79 GLY A N 1
ATOM 593 C CA . GLY A 1 99 ? -9.23668 25.97048 15.36107 1.000 63.43514 79 GLY A CA 1
ATOM 594 C C . GLY A 1 99 ? -7.85523 25.97134 14.73272 1.000 59.80974 79 GLY A C 1
ATOM 595 O O . GLY A 1 99 ? -6.92635 25.34663 15.25059 1.000 57.65822 79 GLY A O 1
ATOM 596 N N . LEU A 1 100 ? -7.70031 26.67663 13.61078 1.000 56.22244 80 LEU A N 1
ATOM 597 C CA . LEU A 1 100 ? -6.38485 26.82818 12.99906 1.000 53.57696 80 LEU A CA 1
ATOM 598 C C . LEU A 1 100 ? -5.47065 27.69723 13.86231 1.000 55.22149 80 LEU A C 1
ATOM 599 O O . LEU A 1 100 ? -4.30149 27.35878 14.07910 1.000 53.70820 80 LEU A O 1
ATOM 604 N N . ILE A 1 101 ? -5.98631 28.82913 14.35318 1.000 56.85145 81 ILE A N 1
ATOM 605 C CA . ILE A 1 101 ? -5.22009 29.67453 15.26856 1.000 56.56293 81 ILE A CA 1
ATOM 606 C C . ILE A 1 101 ? -4.71964 28.85880 16.45332 1.000 54.54000 81 ILE A C 1
ATOM 607 O O . ILE A 1 101 ? -3.53049 28.87777 16.78659 1.000 51.55514 81 ILE A O 1
ATOM 612 N N . GLU A 1 102 ? -5.62813 28.12503 17.10292 1.000 54.13494 82 GLU A N 1
ATOM 613 C CA . GLU A 1 102 ? -5.27038 27.37928 18.30676 1.000 55.72404 82 GLU A CA 1
ATOM 614 C C . GLU A 1 102 ? -4.24975 26.29238 18.00595 1.000 55.23521 82 GLU A C 1
ATOM 615 O O . GLU A 1 102 ? -3.37180 26.00934 18.83199 1.000 50.72642 82 GLU A O 1
ATOM 621 N N . ALA A 1 103 ? -4.35552 25.66528 16.83106 1.000 50.76364 83 ALA A N 1
ATOM 622 C CA . ALA A 1 103 ? -3.37576 24.65937 16.43627 1.000 51.83004 83 ALA A CA 1
ATOM 623 C C . ALA A 1 103 ? -2.00503 25.28707 16.24243 1.000 50.07774 83 ALA A C 1
ATOM 624 O O . ALA A 1 103 ? -0.98899 24.72155 16.66631 1.000 52.01553 83 ALA A O 1
ATOM 626 N N . VAL A 1 104 ? -1.96327 26.46795 15.62325 1.000 47.93754 84 VAL A N 1
ATOM 627 C CA . VAL A 1 104 ? -0.70061 27.17257 15.43311 1.000 47.24273 84 VAL A CA 1
ATOM 628 C C . VAL A 1 104 ? -0.12110 27.60550 16.77588 1.000 49.45499 84 VAL A C 1
ATOM 629 O O . VAL A 1 104 ? 1.08149 27.45201 17.03057 1.000 50.14572 84 VAL A O 1
ATOM 633 N N . ARG A 1 105 ? -0.96085 28.15772 17.65363 1.000 50.39654 85 ARG A N 1
ATOM 634 C CA . ARG A 1 105 ? -0.47671 28.59194 18.96223 1.000 50.41881 85 ARG A CA 1
ATOM 635 C C . ARG A 1 105 ? 0.10200 27.42378 19.75317 1.000 51.79798 85 ARG A C 1
ATOM 636 O O . ARG A 1 105 ? 1.17588 27.53480 20.35796 1.000 49.79706 85 ARG A O 1
ATOM 644 N N . ALA A 1 106 ? -0.59858 26.28956 19.75516 1.000 53.58237 86 ALA A N 1
ATOM 645 C CA . ALA A 1 106 ? -0.20046 25.14156 20.55856 1.000 55.67941 86 ALA A CA 1
ATOM 646 C C . ALA A 1 106 ? 1.12204 24.52736 20.11812 1.000 57.42169 86 ALA A C 1
ATOM 647 O O . ALA A 1 106 ? 1.67028 23.69915 20.85538 1.000 63.97415 86 ALA A O 1
ATOM 649 N N . THR A 1 107 ? 1.64744 24.90182 18.95141 1.000 57.70015 87 THR A N 1
ATOM 650 C CA . THR A 1 107 ? 2.94715 24.38734 18.53666 1.000 53.61953 87 THR A CA 1
ATOM 651 C C . THR A 1 107 ? 4.11278 25.12691 19.17629 1.000 46.43555 87 THR A C 1
ATOM 652 O O . THR A 1 107 ? 5.24403 24.63345 19.11746 1.000 46.93027 87 THR A O 1
ATOM 656 N N . GLY A 1 108 ? 3.87374 26.29968 19.75864 1.000 45.36979 88 GLY A N 1
ATOM 657 C CA . GLY A 1 108 ? 4.95871 27.10527 20.28289 1.000 46.56924 88 GLY A CA 1
ATOM 658 C C . GLY A 1 108 ? 5.92134 27.64218 19.24956 1.000 47.58788 88 GLY A C 1
ATOM 659 O O . GLY A 1 108 ? 6.99951 28.11695 19.61714 1.000 47.61881 88 GLY A O 1
ATOM 660 N N . ILE A 1 109 ? 5.56991 27.59247 17.96257 1.000 44.64258 89 ILE A N 1
ATOM 661 C CA . ILE A 1 109 ? 6.48322 28.06105 16.9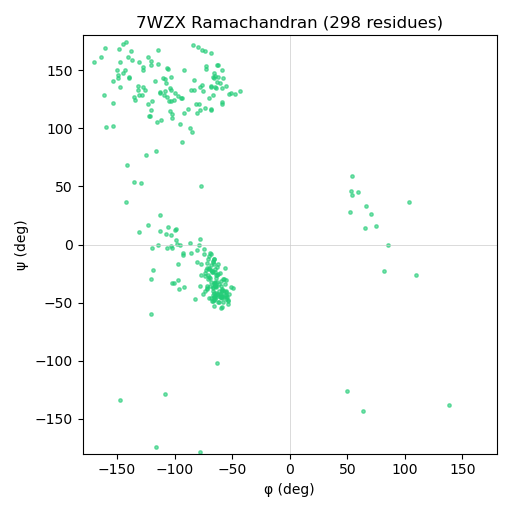2950 1.000 44.29708 89 ILE A CA 1
ATOM 662 C C . ILE A 1 109 ? 6.63818 29.57400 16.92634 1.000 40.46893 89 ILE A C 1
ATOM 663 O O . ILE A 1 109 ? 7.54600 30.09698 16.27126 1.000 44.04872 89 ILE A O 1
ATOM 668 N N . SER A 1 110 ? 5.78614 30.29408 17.64772 1.000 39.63159 90 SER A N 1
ATOM 669 C CA . SER A 1 110 ? 5.81421 31.74660 17.61832 1.000 37.48499 90 SER A CA 1
ATOM 670 C C . SER A 1 110 ? 5.41162 32.29387 18.97612 1.000 42.01656 90 SER A C 1
ATOM 671 O O . SER A 1 110 ? 4.71019 31.63880 19.75126 1.000 41.44416 90 SER A O 1
ATOM 674 N N . ASP A 1 111 ? 5.83763 33.52966 19.23640 1.000 41.23864 91 ASP A N 1
ATOM 675 C CA . ASP A 1 111 ? 5.42217 34.20095 20.45942 1.000 45.29418 91 ASP A CA 1
ATOM 676 C C . ASP A 1 111 ? 3.95595 34.60879 20.39462 1.000 42.77586 91 ASP A C 1
ATOM 677 O O . ASP A 1 111 ? 3.23689 34.51314 21.39574 1.000 47.68440 91 ASP A O 1
ATOM 682 N N . THR A 1 112 ? 3.48820 35.06286 19.23453 1.000 39.95771 92 THR A N 1
ATOM 683 C CA . THR A 1 112 ? 2.11287 35.52597 19.09553 1.000 42.14312 92 THR A CA 1
ATOM 684 C C . THR A 1 112 ? 1.52144 35.01171 17.78535 1.000 40.65148 92 THR A C 1
ATOM 685 O O . THR A 1 112 ? 2.23299 34.53085 16.89972 1.000 42.37173 92 THR A O 1
ATOM 689 N N . VAL A 1 113 ? 0.20069 35.12357 17.66983 1.000 41.58599 93 VAL A N 1
ATOM 690 C CA . VAL A 1 113 ? -0.52849 34.71705 16.47166 1.000 43.68520 93 VAL A CA 1
ATOM 691 C C . VAL A 1 113 ? -1.24183 35.94283 15.92036 1.000 48.31386 93 VAL A C 1
ATOM 692 O O . VAL A 1 113 ? -2.01963 36.58918 16.63552 1.000 49.46954 93 VAL A O 1
ATOM 696 N N . LEU A 1 114 ? -0.96855 36.26449 14.65700 1.000 48.56044 94 LEU A N 1
ATOM 697 C CA . LEU A 1 114 ? -1.54361 37.41091 13.96874 1.000 45.02990 94 LEU A CA 1
ATOM 698 C C . LEU A 1 114 ? -2.37891 36.92679 12.79326 1.000 42.41534 94 LEU A C 1
ATOM 699 O O . LEU A 1 114 ? -1.99810 35.97531 12.10264 1.000 41.53833 94 LEU A O 1
ATOM 704 N N . VAL A 1 115 ? -3.51747 37.57571 12.57156 1.000 41.70078 95 VAL A N 1
ATOM 705 C CA . VAL A 1 115 ? -4.36182 37.32643 11.40415 1.000 41.89597 95 VAL A CA 1
ATOM 706 C C . VAL A 1 115 ? -4.32698 38.56458 10.52492 1.000 41.72255 95 VAL A C 1
ATOM 707 O O . VAL A 1 115 ? -4.51988 39.68476 11.01584 1.000 44.07167 95 VAL A O 1
ATOM 711 N N . ALA A 1 116 ? -4.08694 38.36027 9.22988 1.000 40.43205 96 ALA A N 1
ATOM 712 C CA . ALA A 1 116 ? -4.12229 39.41319 8.22486 1.000 42.05625 96 ALA A CA 1
ATOM 713 C C . ALA A 1 116 ? -5.29889 39.16116 7.29093 1.000 43.25185 96 ALA A C 1
ATOM 714 O O . ALA A 1 116 ? -5.44948 38.05486 6.76762 1.000 42.09127 96 ALA A O 1
ATOM 716 N N . THR A 1 117 ? -6.10982 40.19106 7.06653 1.000 42.80315 97 THR A N 1
ATOM 717 C CA . THR A 1 117 ? -7.40995 40.02304 6.44187 1.000 44.34734 97 THR A CA 1
ATOM 718 C C . THR A 1 117 ? -7.75008 41.28503 5.66276 1.000 45.19395 97 THR A C 1
ATOM 719 O O . THR A 1 117 ? -7.31927 42.38467 6.02364 1.000 45.31840 97 THR A O 1
ATOM 723 N N . ASN A 1 118 ? -8.52981 41.12200 4.58772 1.000 45.93589 98 ASN A N 1
ATOM 724 C CA . ASN A 1 118 ? -9.01965 42.28639 3.86098 1.000 47.19044 98 ASN A CA 1
ATOM 725 C C . ASN A 1 118 ? -10.19868 42.94520 4.55888 1.000 49.73465 98 ASN A C 1
ATOM 726 O O . ASN A 1 118 ? -10.71604 43.95029 4.05783 1.000 51.17735 98 ASN A O 1
ATOM 731 N N . GLY A 1 119 ? -10.63302 42.39900 5.69660 1.000 50.50649 99 GLY A N 1
ATOM 732 C CA . GLY A 1 119 ? -11.64291 43.01440 6.52938 1.000 53.02532 99 GLY A CA 1
ATOM 733 C C . GLY A 1 119 ? -13.07517 42.77544 6.10473 1.000 55.29656 99 GLY A C 1
ATOM 734 O O . GLY A 1 119 ? -13.97284 42.86436 6.94777 1.000 57.47240 99 GLY A O 1
ATOM 735 N N . THR A 1 120 ? -13.31595 42.44906 4.83072 1.000 55.00801 100 THR A N 1
ATOM 736 C CA . THR A 1 120 ? -14.68255 42.37514 4.31636 1.000 57.38348 100 THR A CA 1
ATOM 737 C C . THR A 1 120 ? -15.54636 41.38680 5.09599 1.000 58.76806 100 THR A C 1
ATOM 738 O O . THR A 1 120 ? -16.76225 41.57918 5.20247 1.000 61.43292 100 THR A O 1
ATOM 742 N N . LEU A 1 121 ? -14.94770 40.33737 5.65510 1.000 57.22036 101 LEU A N 1
ATOM 743 C CA . LEU A 1 121 ? -15.68361 39.32618 6.40194 1.000 58.55380 101 LEU A CA 1
ATOM 744 C C . LEU A 1 121 ? -15.53575 39.47015 7.91360 1.000 59.19039 101 LEU A C 1
ATOM 745 O O . LEU A 1 121 ? -15.98787 38.59126 8.65705 1.000 60.21882 101 LEU A O 1
ATOM 750 N N . LEU A 1 122 ? -14.92663 40.56085 8.38334 1.000 58.79209 102 LEU A N 1
ATOM 751 C CA . LEU A 1 122 ? -14.63122 40.70128 9.80490 1.000 64.75058 102 LEU A CA 1
ATOM 752 C C . LEU A 1 122 ? -15.89189 40.83039 10.65973 1.000 67.69120 102 LEU A C 1
ATOM 753 O O . LEU A 1 122 ? -15.85749 40.48436 11.84506 1.000 70.45363 102 LEU A O 1
ATOM 758 N N . HIS A 1 123 ? -17.01148 41.28377 10.08521 1.000 65.92908 103 HIS A N 1
ATOM 759 C CA . HIS A 1 123 ? -18.25756 41.34977 10.84613 1.000 69.07761 103 HIS A CA 1
ATOM 760 C C . HIS A 1 123 ? -18.73032 39.97270 11.30141 1.000 68.86932 103 HIS A C 1
ATOM 761 O O . HIS A 1 123 ? -19.45108 39.87138 12.30146 1.000 71.39902 103 HIS A O 1
ATOM 768 N N . ARG A 1 124 ? -18.33604 38.91272 10.59276 1.000 68.99426 104 ARG A N 1
ATOM 769 C CA . ARG A 1 124 ? -18.77729 37.55958 10.91037 1.000 72.68784 104 ARG A CA 1
ATOM 770 C C . ARG A 1 124 ? -18.04678 36.96543 12.10889 1.000 70.57017 104 ARG A C 1
ATOM 771 O O . ARG A 1 124 ? -18.52370 35.97874 12.68023 1.000 73.76634 104 ARG A O 1
ATOM 779 N N . ALA A 1 125 ? -16.91342 37.54083 12.50321 1.000 73.27553 105 ALA A N 1
ATOM 780 C CA . ALA A 1 125 ? -16.07775 36.93227 13.52895 1.000 65.14245 105 ALA A CA 1
ATOM 781 C C . ALA A 1 125 ? -16.75918 36.97561 14.89255 1.000 68.05148 105 ALA A C 1
ATOM 782 O 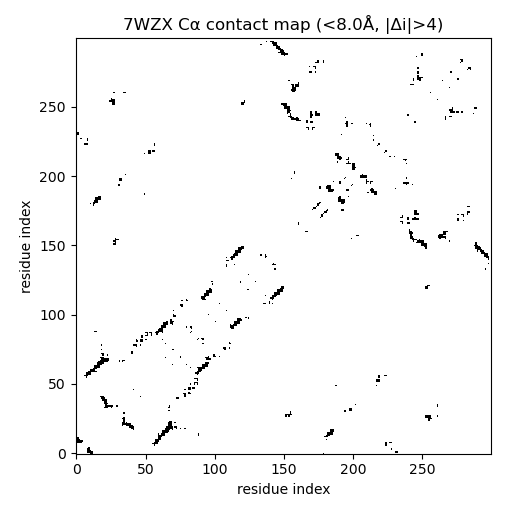O . ALA A 1 125 ? -17.33863 37.99180 15.28625 1.000 70.06081 105 ALA A O 1
ATOM 784 N N . THR A 1 126 ? -16.68400 35.85545 15.60972 1.000 68.17827 106 THR A N 1
ATOM 785 C CA . THR A 1 126 ? -17.24560 35.71762 16.94237 1.000 70.98692 106 THR A CA 1
ATOM 786 C C . THR A 1 126 ? -16.32098 36.34214 17.98486 1.000 75.41629 106 THR A C 1
ATOM 787 O O . THR A 1 126 ? -15.17642 36.71092 17.70614 1.000 73.55533 106 THR A O 1
ATOM 791 N N . GLU A 1 127 ? -16.84284 36.46194 19.20860 1.000 75.41174 107 GLU A N 1
ATOM 792 C CA . GLU A 1 127 ? -15.98379 36.76745 20.34766 1.000 77.42935 107 GLU A CA 1
ATOM 793 C C . GLU A 1 127 ? -14.90932 35.70028 20.49980 1.000 74.37971 107 GLU A C 1
ATOM 794 O O . GLU A 1 127 ? -13.75111 36.00702 20.80760 1.000 67.74206 107 GLU A O 1
ATOM 800 N N . ARG A 1 128 ? -15.28525 34.43869 20.26281 1.000 75.70213 108 ARG A N 1
ATOM 801 C CA . ARG A 1 128 ? -14.34711 33.31979 20.28102 1.000 73.41771 108 ARG A CA 1
ATOM 802 C C . ARG A 1 128 ? -13.10462 33.61459 19.44980 1.000 69.70187 108 ARG A C 1
ATOM 803 O O . ARG A 1 128 ? -11.98509 33.25604 19.83843 1.000 69.35943 108 ARG A O 1
ATOM 811 N N . PHE A 1 129 ? -13.28239 34.29873 18.31697 1.000 73.24334 109 PHE A N 1
ATOM 812 C CA . PHE A 1 129 ? -12.15705 34.64089 17.45182 1.000 67.50753 109 PHE A CA 1
ATOM 813 C C . PHE A 1 129 ? -11.26331 35.70197 18.08977 1.000 63.80181 109 PHE A C 1
ATOM 814 O O . PHE A 1 129 ? -10.03312 35.57201 18.08460 1.000 60.25382 109 PHE A O 1
ATOM 822 N N . TRP A 1 130 ? -11.86509 36.76735 18.63539 1.000 63.61782 110 TRP A N 1
ATOM 823 C CA . TRP A 1 130 ? -11.07743 37.82722 19.26160 1.000 65.38488 110 TRP A CA 1
ATOM 824 C C . TRP A 1 130 ? -10.31101 37.32043 20.47619 1.000 63.68633 110 TRP A C 1
ATOM 825 O O . TRP A 1 130 ? -9.21406 37.81016 20.76497 1.000 68.99258 110 TRP A O 1
ATOM 836 N N . GLN A 1 131 ? -10.86912 36.34903 21.20111 1.000 63.39868 111 GLN A N 1
ATOM 837 C CA . GLN A 1 131 ? -10.18793 35.81726 22.37669 1.000 68.24028 111 GLN A CA 1
ATOM 838 C C . GLN A 1 131 ? -8.96659 34.99212 21.99914 1.000 66.89678 111 GLN A C 1
ATOM 839 O O . GLN A 1 131 ? -8.03608 34.86458 22.80444 1.000 66.03785 111 GLN A O 1
ATOM 845 N N . ALA A 1 132 ? -8.95516 34.41595 20.79444 1.000 65.99552 112 ALA A N 1
ATOM 846 C CA . ALA A 1 132 ? -7.87784 33.53401 20.37148 1.000 62.01260 112 ALA A CA 1
ATOM 847 C C . ALA A 1 132 ? -6.77256 34.25678 19.61149 1.000 61.60356 112 ALA A C 1
ATOM 848 O O . ALA A 1 132 ? -5.71829 33.65969 19.36451 1.000 61.21615 112 ALA A O 1
ATOM 850 N N . VAL A 1 133 ? -6.97244 35.52075 19.25855 1.000 58.57021 113 VAL A N 1
ATOM 851 C CA . VAL A 1 133 ? -6.04180 36.25891 18.41477 1.000 55.64264 113 VAL A CA 1
ATOM 852 C C . VAL A 1 133 ? -5.21585 37.20453 19.28349 1.000 57.43830 113 VAL A C 1
ATOM 853 O O . VAL A 1 133 ? -5.71040 37.74663 20.27911 1.000 63.44181 113 VAL A O 1
ATOM 857 N N . ASP A 1 134 ? -3.94092 37.37499 18.92825 1.000 50.80671 114 ASP A N 1
ATOM 858 C CA . ASP A 1 134 ? -3.04920 38.32714 19.58472 1.000 49.37809 114 ASP A CA 1
ATOM 859 C C . ASP A 1 134 ? -2.96518 39.65866 18.85366 1.000 49.11570 114 ASP A C 1
ATOM 860 O O . ASP A 1 134 ? -2.86493 40.71077 19.49542 1.000 48.40939 114 ASP A O 1
ATOM 865 N N . SER A 1 135 ? -2.96727 39.62520 17.51996 1.000 50.07194 115 SER A N 1
ATOM 866 C CA . SER A 1 135 ? -2.83722 40.81428 16.69405 1.000 47.57498 115 SER A CA 1
ATOM 867 C C . SER A 1 135 ? -3.72013 40.66037 15.46629 1.000 46.19663 115 SER A C 1
ATOM 868 O O . SER A 1 135 ? -3.96724 39.54677 15.00022 1.000 45.84802 115 SER A O 1
ATOM 871 N N . LEU A 1 136 ? -4.19510 41.79262 14.95356 1.000 46.06342 116 LEU A N 1
ATOM 872 C CA . LEU A 1 136 ? -5.04752 41.83882 13.77364 1.000 46.29238 116 LEU A CA 1
ATOM 873 C C . LEU A 1 136 ? -4.50779 42.89657 12.82582 1.000 46.82358 116 LEU A C 1
ATOM 874 O O . LEU A 1 136 ? -4.20401 44.01698 13.25350 1.000 48.50677 116 LEU A O 1
ATOM 879 N N . GLU A 1 137 ? -4.39382 42.54308 11.54626 1.000 44.07723 117 GLU A N 1
ATOM 880 C CA . GLU A 1 137 ? -3.95509 43.46224 10.50332 1.000 49.37638 117 GLU A CA 1
ATOM 881 C C . GLU A 1 137 ? -5.02425 43.52082 9.42082 1.000 45.49242 117 GLU A C 1
ATOM 882 O O . GLU A 1 137 ? -5.34462 42.49457 8.80843 1.000 43.75170 117 GLU A O 1
ATOM 888 N N . ILE A 1 138 ? -5.56052 44.71528 9.17604 1.000 45.68883 118 ILE A N 1
ATOM 889 C CA . ILE A 1 138 ? -6.64755 44.91669 8.21845 1.000 46.95518 118 ILE A CA 1
ATOM 890 C C . ILE A 1 138 ? -6.11216 45.71030 7.03373 1.000 46.27488 118 ILE A C 1
ATOM 891 O O . ILE A 1 138 ? -5.86027 46.91756 7.14679 1.000 46.96588 118 ILE A O 1
ATOM 896 N N . SER A 1 139 ? -5.93555 45.03641 5.89853 1.000 45.09406 119 SER A N 1
ATOM 897 C CA . SER A 1 139 ? -5.74244 45.73608 4.63473 1.000 47.16673 119 SER A CA 1
ATOM 898 C C . SER A 1 139 ? -7.07455 46.30091 4.15436 1.000 55.31383 119 SER A C 1
ATOM 899 O O . SER A 1 139 ? -8.085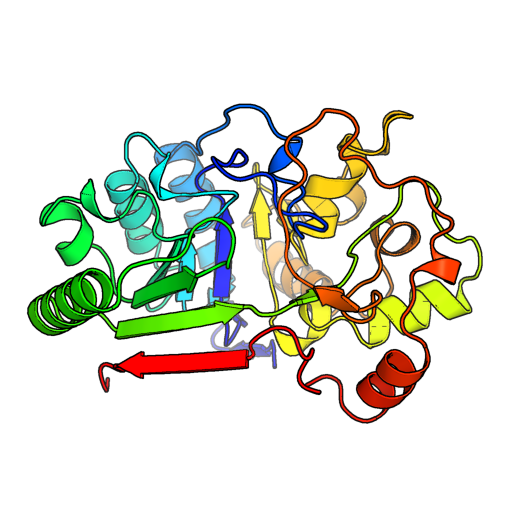86 45.59070 4.12910 1.000 57.50771 119 SER A O 1
ATOM 902 N N . VAL A 1 140 ? -7.07605 47.57710 3.76879 1.000 57.55839 120 VAL A N 1
ATOM 903 C CA . VAL A 1 140 ? -8.28482 48.27237 3.32207 1.000 52.80349 120 VAL A CA 1
ATOM 904 C C . VAL A 1 140 ? -8.03466 48.79610 1.91321 1.000 51.22655 120 VAL A C 1
ATOM 905 O O . VAL A 1 140 ? -7.23927 49.72558 1.72285 1.000 55.93718 120 VAL A O 1
ATOM 909 N N . TYR A 1 141 ? -8.71893 48.21360 0.92942 1.000 51.90023 121 TYR A N 1
ATOM 910 C CA . TYR A 1 141 ? -8.49554 48.56049 -0.46584 1.000 51.96041 121 TYR A CA 1
ATOM 911 C C . TYR A 1 141 ? -9.64317 49.41334 -1.00984 1.000 56.57927 121 TYR A C 1
ATOM 912 O O . TYR A 1 141 ? -10.77980 49.30360 -0.53875 1.000 56.43772 121 TYR A O 1
ATOM 921 N N . PRO A 1 142 ? -9.37197 50.27691 -1.99773 1.000 57.02508 122 PRO A N 1
ATOM 922 C CA . PRO A 1 142 ? -10.42597 51.18471 -2.49299 1.000 61.22221 122 PRO A CA 1
ATOM 923 C C . PRO A 1 142 ? -11.70641 50.48628 -2.92451 1.000 62.68010 122 PRO A C 1
ATOM 924 O O . PRO A 1 142 ? -12.80812 50.91059 -2.54172 1.000 62.59480 122 PRO A O 1
ATOM 928 N N . SER A 1 143 ? -11.58899 49.42080 -3.71641 1.000 58.80829 123 SER A N 1
ATOM 929 C CA . SER A 1 143 ? -12.75113 48.70786 -4.23503 1.000 63.42093 123 SER A CA 1
ATOM 930 C C . SER A 1 143 ? -13.56289 48.00840 -3.14846 1.000 64.75644 123 SER A C 1
ATOM 931 O O . SER A 1 143 ? -14.70216 47.61211 -3.41280 1.000 62.28589 123 SER A O 1
ATOM 934 N N . ARG A 1 144 ? -13.02077 47.85632 -1.94251 1.000 61.24639 124 ARG A N 1
ATOM 935 C CA . ARG A 1 144 ? -13.73724 47.24225 -0.82713 1.000 58.83711 124 ARG A CA 1
ATOM 936 C C . ARG A 1 144 ? -13.51783 48.07521 0.43436 1.000 62.41553 124 ARG A C 1
ATOM 937 O O . ARG A 1 144 ? -13.10606 47.57324 1.48126 1.000 62.87534 124 ARG A O 1
ATOM 945 N N . MET A 1 145 ? -13.81118 49.37108 0.33219 1.000 62.03353 125 MET A N 1
ATOM 946 C CA . MET A 1 145 ? -13.54746 50.31213 1.41176 1.000 67.31286 125 MET A CA 1
ATOM 947 C C . MET A 1 145 ? -14.34149 49.95172 2.66211 1.000 69.65502 125 MET A C 1
ATOM 948 O O . MET A 1 145 ? -15.47669 49.47508 2.58275 1.000 65.67444 125 MET A O 1
ATOM 953 N N . ILE A 1 146 ? -13.72932 50.17784 3.82462 1.000 65.61438 126 ILE A N 1
ATOM 954 C CA . ILE A 1 146 ? -14.32763 49.86651 5.11775 1.000 69.86768 126 ILE A CA 1
ATOM 955 C C . ILE A 1 146 ? -14.69230 51.17399 5.80643 1.000 74.58560 126 ILE A C 1
ATOM 956 O O . ILE A 1 146 ? -13.84898 52.07087 5.93342 1.000 76.10277 126 ILE A O 1
ATOM 961 N N . ALA A 1 147 ? -15.93798 51.27125 6.26611 1.000 76.45425 127 ALA A N 1
ATOM 962 C CA . ALA A 1 147 ? -16.43846 52.51592 6.83110 1.000 73.55830 127 ALA A CA 1
ATOM 963 C C . ALA A 1 147 ? -15.68544 52.85990 8.11551 1.000 73.96558 127 ALA A C 1
ATOM 964 O O . ALA A 1 147 ? -15.46838 51.97451 8.95442 1.000 71.86380 127 ALA A O 1
ATOM 966 N N . PRO A 1 148 ? -15.28263 54.12172 8.30728 1.000 72.68860 128 PRO A N 1
ATOM 967 C CA . PRO A 1 148 ? -14.55858 54.48674 9.53887 1.000 72.32485 128 PRO A CA 1
ATOM 968 C C . PRO A 1 148 ? -15.31164 54.13648 10.80393 1.000 78.62245 128 PRO A C 1
ATOM 969 O O . PRO A 1 148 ? -14.68530 53.84192 11.83066 1.000 78.72191 128 PRO A O 1
ATOM 973 N N . GLU A 1 149 ? -16.64437 54.15262 10.75730 1.000 76.79467 129 GLU A N 1
ATOM 974 C CA . GLU A 1 149 ? -17.43539 53.75266 11.91352 1.000 78.88266 129 GLU A CA 1
ATOM 975 C C . GLU A 1 149 ? -17.25031 52.27680 12.23449 1.000 76.81741 129 GLU A C 1
ATOM 976 O O . GLU A 1 149 ? -17.28222 51.88906 13.40809 1.000 77.39105 129 GLU A O 1
ATOM 982 N N . GLU A 1 150 ? -17.05614 51.44307 11.21306 1.000 74.59076 130 GLU A N 1
ATOM 983 C CA . GLU A 1 150 ? -16.84143 50.01912 11.44986 1.000 75.97166 130 GLU A CA 1
ATOM 984 C C . GLU A 1 150 ? -15.41928 49.74271 11.92161 1.000 70.48476 130 GLU A C 1
ATOM 985 O O . GLU A 1 150 ? -15.20059 48.85407 12.75270 1.000 68.87725 130 GLU A O 1
ATOM 991 N N . ILE A 1 151 ? -14.44582 50.49201 11.40085 1.000 69.35625 131 ILE A N 1
ATOM 992 C CA . ILE A 1 151 ? -13.07179 50.34373 11.86191 1.000 66.72374 131 ILE A CA 1
ATOM 993 C C . ILE A 1 151 ? -12.95087 50.79303 13.31013 1.000 68.09058 131 ILE A C 1
ATOM 994 O O . ILE A 1 151 ? -12.26236 50.15540 14.11625 1.000 66.70682 131 ILE A O 1
ATOM 999 N N . GLU A 1 152 ? -13.63952 51.88074 13.66617 1.000 70.03877 132 GLU A N 1
ATOM 1000 C CA . GLU A 1 152 ? -13.72668 52.29488 15.06137 1.000 71.92951 132 GLU A CA 1
ATOM 1001 C C . GLU A 1 152 ? -14.21665 51.15318 15.94181 1.000 72.49587 132 GLU A C 1
ATOM 1002 O O . GLU A 1 152 ? -13.62907 50.86351 16.98940 1.000 72.14010 132 GLU A O 1
ATOM 1008 N N . ARG A 1 153 ? -15.29875 50.49073 15.52359 1.000 73.29870 133 ARG A N 1
ATOM 1009 C CA . ARG A 1 153 ? -15.82528 49.36134 16.28427 1.000 74.06043 133 ARG A CA 1
ATOM 1010 C C . ARG A 1 153 ? -14.77912 48.26185 16.43466 1.000 72.91669 133 ARG A C 1
ATOM 1011 O O . ARG A 1 153 ? -14.65037 47.65704 17.50619 1.000 71.20599 133 ARG A O 1
ATOM 1019 N N . TYR A 1 154 ? -14.00982 47.99775 15.37407 1.000 69.06425 134 TYR A N 1
ATOM 1020 C CA . TYR A 1 154 ? -12.95556 46.99217 15.46395 1.000 66.10199 134 TYR A CA 1
ATOM 1021 C C . TYR A 1 154 ? -11.84104 47.43481 16.41187 1.000 65.98057 134 TYR A C 1
ATOM 1022 O O . TYR A 1 154 ? -11.26241 46.60570 17.12553 1.000 64.15009 134 TYR A O 1
ATOM 1031 N N . ARG A 1 155 ? -11.52103 48.73386 16.42668 1.000 65.86004 135 ARG A N 1
ATOM 1032 C CA . ARG A 1 155 ? -10.56463 49.24893 17.40241 1.000 67.56960 135 ARG A CA 1
ATOM 1033 C C . ARG A 1 155 ? -11.04898 49.00157 18.82355 1.000 69.09516 135 ARG A C 1
ATOM 1034 O O . ARG A 1 155 ? -10.26854 48.59797 19.69547 1.000 66.91820 135 ARG A O 1
ATOM 1042 N N . VAL A 1 156 ? -12.33921 49.23375 19.07270 1.000 69.59890 136 VAL A N 1
ATOM 1043 C CA . VAL A 1 156 ? -12.89026 48.99309 20.40160 1.000 72.13412 136 VAL A CA 1
ATOM 1044 C C . VAL A 1 156 ? -12.80987 47.51045 20.74546 1.000 71.11020 136 VAL A C 1
ATOM 1045 O O . VAL A 1 156 ? -12.40359 47.13042 21.85166 1.000 71.43732 136 VAL A O 1
ATOM 1049 N N . LEU A 1 157 ? -13.18366 46.65168 19.79465 1.000 69.98025 137 LEU A N 1
ATOM 1050 C CA . LEU A 1 157 ? -13.13065 45.20930 20.02115 1.000 69.09068 137 LEU A CA 1
ATOM 1051 C C . LEU A 1 157 ? -11.71143 44.74462 20.33486 1.000 66.29962 137 LEU A C 1
ATOM 1052 O O . LEU A 1 157 ? -11.49790 43.94791 21.25648 1.000 66.59538 137 LEU A O 1
ATOM 1057 N N . ALA A 1 158 ? -10.72749 45.22762 19.57094 1.000 64.35369 138 ALA A N 1
ATOM 1058 C CA . ALA A 1 158 ? -9.33398 44.85348 19.80934 1.000 62.16367 138 ALA A CA 1
ATOM 1059 C C . ALA A 1 158 ? -8.89019 45.24528 21.21722 1.000 63.01825 138 ALA A C 1
ATOM 1060 O O . ALA A 1 158 ? -8.40002 44.40742 21.98447 1.000 62.62703 138 ALA A O 1
ATOM 1062 N N . ARG A 1 159 ? -9.05991 46.52384 21.57293 1.000 64.07542 139 ARG A N 1
ATOM 1063 C CA . ARG A 1 159 ? -8.72544 46.97667 22.92134 1.000 65.61670 139 ARG A CA 1
ATOM 1064 C C . ARG A 1 159 ? -9.41392 46.11881 23.97546 1.000 67.78904 139 ARG A C 1
ATOM 1065 O O . ARG A 1 159 ? -8.79624 45.72928 24.97417 1.000 67.86537 139 ARG A O 1
ATOM 1073 N N . GLU A 1 160 ? -10.68814 45.79043 23.74452 1.000 69.68331 140 GLU A N 1
ATOM 1074 C CA . GLU A 1 160 ? -11.45390 44.96077 24.66934 1.000 72.07110 140 GLU A CA 1
ATOM 1075 C C . GLU A 1 160 ? -10.75073 43.64077 24.96542 1.000 70.36187 140 GLU A C 1
ATOM 1076 O O . GLU A 1 160 ? -10.67777 43.21019 26.12144 1.000 71.85515 140 GLU A O 1
ATOM 1082 N N . HIS A 1 161 ? -10.22951 42.97750 23.93020 1.000 67.40931 141 HIS A N 1
ATOM 1083 C CA . HIS A 1 161 ? -9.60319 41.67048 24.08478 1.000 65.85661 141 HIS A CA 1
ATOM 1084 C C . HIS A 1 161 ? -8.08815 41.74079 24.14787 1.000 64.45735 141 HIS A C 1
ATOM 1085 O O . HIS A 1 161 ? -7.43001 40.70145 24.03831 1.000 63.75697 141 HIS A O 1
ATOM 1092 N N . GLY A 1 162 ? -7.51999 42.93146 24.30973 1.000 64.42648 142 GLY A N 1
ATOM 1093 C CA . GLY A 1 162 ? -6.07803 43.06844 24.34516 1.000 61.51195 142 GLY A CA 1
ATOM 1094 C C . GLY A 1 162 ? -5.41568 42.57983 23.07308 1.000 57.80839 142 GLY A C 1
ATOM 1095 O O . GLY A 1 162 ? -4.41437 41.85935 23.12021 1.000 55.70443 142 GLY A O 1
ATOM 1096 N N . VAL A 1 163 ? -5.97489 42.96775 21.93045 1.000 57.03487 143 VAL A N 1
ATOM 1097 C CA . VAL A 1 163 ? -5.47016 42.59218 20.61614 1.000 54.35986 143 VAL A CA 1
ATOM 1098 C C . VAL A 1 163 ? -4.84341 43.81893 19.97369 1.000 53.24481 143 VAL A C 1
ATOM 1099 O O . VAL A 1 163 ? -5.44769 44.89532 19.95491 1.000 54.79342 143 VAL A O 1
ATOM 1103 N N . SER A 1 164 ? -3.63899 43.66296 19.44083 1.000 50.75716 144 SER A N 1
ATOM 1104 C CA . SER A 1 164 ? -3.02769 44.75178 18.69721 1.000 52.55621 144 SER A CA 1
ATOM 1105 C C . SER A 1 164 ? -3.66939 44.84215 17.31959 1.000 51.16879 144 SER A C 1
ATOM 1106 O O . SER A 1 164 ? -3.90605 43.82344 16.66623 1.000 51.52856 144 SER A O 1
ATOM 1109 N N . LEU A 1 165 ? -3.95995 46.06712 16.88401 1.000 51.75378 145 LEU A N 1
ATOM 1110 C CA . LEU A 1 165 ? -4.67318 46.30149 15.63520 1.000 53.83831 145 LEU A CA 1
ATOM 1111 C C . LEU A 1 165 ? -3.87955 47.24000 14.73859 1.000 51.24175 145 LEU A C 1
ATOM 1112 O O . LEU A 1 165 ? -3.41263 48.29113 15.18997 1.000 49.52846 145 LEU A O 1
ATOM 1117 N N . LEU A 1 166 ? -3.74793 46.86573 13.46719 1.000 47.47456 146 LEU A N 1
ATOM 1118 C CA . LEU A 1 166 ? -3.11870 47.69775 12.45065 1.000 48.61789 146 LEU A CA 1
ATOM 1119 C C . LEU A 1 166 ? -4.02667 47.74919 11.23001 1.000 52.63661 146 LEU A C 1
ATOM 1120 O O . LEU A 1 166 ? -4.44226 46.70046 10.72585 1.000 46.48137 146 LEU A O 1
ATOM 1125 N N . VAL A 1 167 ? -4.32505 48.95988 10.75565 1.000 48.57252 147 VAL A N 1
ATOM 1126 C CA . VAL A 1 167 ? -5.19234 49.17383 9.59623 1.000 49.40276 147 VAL A CA 1
ATOM 1127 C C . VAL A 1 167 ? -4.39784 49.91144 8.52482 1.000 48.62170 147 VAL A C 1
ATOM 1128 O O . VAL A 1 167 ? -4.00277 51.06786 8.72065 1.000 49.87300 147 VAL A O 1
ATOM 1132 N N . ASN A 1 168 ? -4.18396 49.25130 7.38892 1.000 47.76829 148 ASN A N 1
ATOM 1133 C CA . ASN A 1 168 ? -3.43712 49.80661 6.26837 1.000 50.12059 148 ASN A CA 1
ATOM 1134 C C . ASN A 1 168 ? -4.39898 50.16957 5.14231 1.000 53.42680 148 ASN A C 1
ATOM 1135 O O . ASN A 1 168 ? -5.20945 49.33716 4.72209 1.000 50.60052 148 ASN A O 1
ATOM 1140 N N . TYR A 1 169 ? -4.31535 51.41694 4.67251 1.000 54.68011 149 TYR A N 1
ATOM 1141 C CA . TYR A 1 169 ? -5.07973 51.89166 3.52474 1.000 50.27454 149 TYR A CA 1
ATOM 1142 C C . TYR A 1 169 ? -4.15453 51.91982 2.31835 1.000 49.00977 149 TYR A C 1
ATOM 1143 O O . TYR A 1 169 ? -3.26113 52.76976 2.22953 1.000 48.93116 149 TYR A O 1
ATOM 1152 N N . TYR A 1 170 ? -4.37647 50.99920 1.39158 1.000 51.06104 150 TYR A N 1
ATOM 1153 C CA . TYR A 1 170 ? -3.50698 50.86150 0.23450 1.000 48.06766 150 TYR A CA 1
ATOM 1154 C C . TYR A 1 170 ? -3.93472 51.79698 -0.88580 1.000 50.22704 150 TYR A C 1
ATOM 1155 O O . TYR A 1 170 ? -5.12003 51.88859 -1.22027 1.000 51.59095 150 TYR A O 1
ATOM 1164 N N . GLY A 1 171 ? -2.96338 52.49530 -1.46062 1.000 53.14811 151 GLY A N 1
ATOM 1165 C CA . GLY A 1 171 ? -3.22678 53.27623 -2.64979 1.000 52.80914 151 GLY A CA 1
ATOM 1166 C C . GLY A 1 171 ? -2.76448 52.57996 -3.91296 1.000 52.16858 151 GLY A C 1
ATOM 1167 O O . GLY A 1 171 ? -3.38173 52.72903 -4.97250 1.000 52.13363 151 GLY A O 1
ATOM 1168 N N . HIS A 1 172 ? -1.68174 51.80947 -3.81890 1.000 52.25415 152 HIS A N 1
ATOM 1169 C CA . HIS A 1 172 ? -1.09116 51.18219 -4.98955 1.000 46.71286 152 HIS A CA 1
ATOM 1170 C C . HIS A 1 172 ? -0.64061 49.76940 -4.65465 1.000 46.79637 152 HIS A C 1
ATOM 1171 O O . HIS A 1 172 ? -0.47597 49.39888 -3.48837 1.000 43.40275 152 HIS A O 1
ATOM 1178 N N . PHE A 1 173 ? -0.44997 48.98805 -5.71441 1.000 45.62679 153 PHE A N 1
ATOM 1179 C CA . PHE A 1 173 ? 0.26216 47.72233 -5.69170 1.000 45.37232 153 PHE A CA 1
ATOM 1180 C C . PHE A 1 173 ? 1.40389 47.79653 -6.69467 1.000 45.68397 153 PHE A C 1
ATOM 1181 O O . PHE A 1 173 ? 1.41766 48.64280 -7.59079 1.000 43.30358 153 PHE A O 1
ATOM 1189 N N . ARG A 1 174 ? 2.36558 46.90010 -6.53661 1.000 44.13706 154 ARG A N 1
ATOM 1190 C CA . ARG A 1 174 ? 3.41736 46.70748 -7.51769 1.000 39.42866 154 ARG A CA 1
ATOM 1191 C C . ARG A 1 174 ? 3.20270 45.36279 -8.20101 1.000 38.80515 154 ARG A C 1
ATOM 1192 O O . ARG A 1 174 ? 2.75063 44.40225 -7.56850 1.000 40.65531 154 ARG A O 1
ATOM 1200 N N . ALA A 1 175 ? 3.49865 45.30304 -9.49655 1.000 39.24227 155 ALA A N 1
ATOM 1201 C CA . ALA A 1 175 ? 3.41887 44.03212 -10.20309 1.000 39.64960 155 ALA A CA 1
ATOM 1202 C C . ALA A 1 175 ? 4.34808 43.01706 -9.54716 1.000 38.23177 155 ALA A C 1
ATOM 1203 O O . ALA A 1 175 ? 5.37226 43.37523 -8.96026 1.000 36.48723 155 ALA A O 1
ATOM 1205 N N . VAL A 1 176 ? 3.97373 41.73644 -9.62940 1.000 36.31114 156 VAL A N 1
ATOM 1206 C CA . VAL A 1 176 ? 4.64743 40.69394 -8.86104 1.000 35.39677 156 VAL A CA 1
ATOM 1207 C C . VAL A 1 176 ? 5.26784 39.60212 -9.73236 1.000 36.06473 156 VAL A C 1
ATOM 1208 O O . VAL A 1 176 ? 6.27266 38.99887 -9.33917 1.000 38.17298 156 VAL A O 1
ATOM 1212 N N . TYR A 1 177 ? 4.69179 39.32579 -10.90466 1.000 35.54285 157 TYR A N 1
ATOM 1213 C CA . TYR A 1 177 ? 5.17231 38.20194 -11.70466 1.000 35.46156 157 TYR A CA 1
ATOM 1214 C C . TYR A 1 177 ? 4.73855 38.36618 -13.15705 1.000 37.01851 157 TYR A C 1
ATOM 1215 O O . TYR A 1 177 ? 3.89835 39.20219 -13.49289 1.000 38.13513 157 TYR A O 1
ATOM 1224 N N . SER A 1 178 ? 5.30230 37.51947 -14.01222 1.000 37.24081 158 SER A N 1
ATOM 1225 C CA . SER A 1 178 ? 4.77496 37.36881 -15.35613 1.000 40.74991 158 SER A CA 1
ATOM 1226 C C . SER A 1 178 ? 5.02857 35.94800 -15.82816 1.000 41.83236 158 SER A C 1
ATOM 1227 O O . SER A 1 178 ? 6.03737 35.33169 -15.47272 1.000 38.50177 158 SER A O 1
ATOM 1230 N N . GLU A 1 179 ? 4.08872 35.42834 -16.62508 1.000 42.56597 159 GLU A N 1
ATOM 1231 C CA . GLU A 1 179 ? 4.33763 34.17265 -17.31611 1.000 42.63262 159 GLU A CA 1
ATOM 1232 C C . GLU A 1 179 ? 5.48868 34.30337 -18.29739 1.000 45.07707 159 GLU A C 1
ATOM 1233 O O . GLU A 1 179 ? 6.14164 33.30177 -18.61443 1.000 44.52068 159 GLU A O 1
ATOM 1239 N N . SER A 1 180 ? 5.74230 35.51477 -18.78966 1.000 43.95343 160 SER A N 1
ATOM 1240 C CA . SER A 1 180 ? 6.85173 35.77329 -19.70163 1.000 47.99657 160 SER A CA 1
ATOM 1241 C C . SER A 1 180 ? 8.03634 36.22787 -18.86020 1.000 46.08179 160 SER A C 1
ATOM 1242 O O . SER A 1 180 ? 8.23887 37.41916 -18.62640 1.000 51.71011 160 SER A O 1
ATOM 1245 N N . GLY A 1 181 ? 8.82397 35.25932 -18.39082 1.000 47.90550 161 GLY A N 1
ATOM 1246 C CA . GLY A 1 181 ? 9.94518 35.53931 -17.51788 1.000 48.08734 161 GLY A CA 1
ATOM 1247 C C . GLY A 1 181 ? 11.15008 36.07652 -18.26797 1.000 50.19512 161 GLY A C 1
ATOM 1248 O O . GLY A 1 181 ? 11.14003 36.26778 -19.48173 1.000 54.26033 161 GLY A O 1
ATOM 1249 N N . THR A 1 182 ? 12.21666 36.32256 -17.51736 1.000 48.37106 162 THR A N 1
ATOM 1250 C CA . THR A 1 182 ? 13.42318 36.92542 -18.06370 1.000 51.22425 162 THR A CA 1
ATOM 1251 C C . THR A 1 182 ? 14.53881 35.89607 -18.19824 1.000 52.44015 162 THR A C 1
ATOM 1252 O O . THR A 1 182 ? 14.60833 34.92340 -17.44374 1.000 47.87161 162 THR A O 1
ATOM 1256 N N . ASP A 1 183 ? 15.42334 36.13901 -19.16610 1.000 53.11748 163 ASP A N 1
ATOM 1257 C CA . ASP A 1 183 ? 16.58946 35.30582 -19.42828 1.000 53.25923 163 ASP A CA 1
ATOM 1258 C C . ASP A 1 183 ? 17.89699 35.94849 -18.98534 1.000 54.67396 163 ASP A C 1
ATOM 1259 O O . ASP A 1 183 ? 18.94999 35.31712 -19.11701 1.000 59.98777 163 ASP A O 1
ATOM 1264 N N . ALA A 1 184 ? 17.86103 37.18671 -18.47600 1.000 53.14450 164 ALA A N 1
ATOM 1265 C CA . ALA A 1 184 ? 19.07571 37.90917 -18.11751 1.000 53.80050 164 ALA A CA 1
ATOM 1266 C C . ALA A 1 184 ? 19.40745 37.65333 -16.65439 1.000 57.32356 164 ALA A C 1
ATOM 1267 O O . ALA A 1 184 ? 18.64862 38.09188 -15.77108 1.000 53.23898 164 ALA A O 1
ATOM 1269 N N . PRO A 1 185 ? 20.50553 36.95904 -16.34361 1.000 58.30221 165 PRO A N 1
ATOM 1270 C CA . PRO A 1 185 ? 20.82586 36.70224 -14.93129 1.000 54.63213 165 PRO A CA 1
ATOM 1271 C C . PRO A 1 185 ? 21.10643 37.96920 -14.14839 1.000 55.39385 165 PRO A C 1
ATOM 1272 O O . PRO A 1 185 ? 20.91525 37.98457 -12.92670 1.000 53.85484 165 PRO A O 1
ATOM 1276 N N . ASP A 1 186 ? 21.55361 39.03433 -14.81677 1.000 52.92970 166 ASP A N 1
ATOM 1277 C CA . ASP A 1 186 ? 21.74284 40.31396 -14.14154 1.000 56.56703 166 ASP A CA 1
ATOM 1278 C C . ASP A 1 186 ? 20.43715 40.80638 -13.53183 1.000 51.97007 166 ASP A C 1
ATOM 1279 O O . ASP A 1 186 ? 20.40658 41.25892 -12.38120 1.000 51.20778 166 ASP A O 1
ATOM 1284 N N . LEU A 1 187 ? 19.34382 40.72762 -14.29541 1.000 50.60420 167 LEU A N 1
ATOM 1285 C CA . LEU A 1 187 ? 18.05444 41.19384 -13.79771 1.000 47.17075 167 LEU A CA 1
ATOM 1286 C C . LEU A 1 187 ? 17.55410 40.31163 -12.66185 1.000 47.52886 167 LEU A C 1
ATOM 1287 O O . LEU A 1 187 ? 17.13604 40.81464 -11.61227 1.000 46.35141 167 LEU A O 1
ATOM 1292 N N . VAL A 1 188 ? 17.57812 38.98980 -12.86026 1.000 45.24805 168 VAL A N 1
ATOM 1293 C CA . VAL A 1 188 ? 17.15256 38.07306 -11.80482 1.000 45.50650 168 VAL A CA 1
ATOM 1294 C C . VAL A 1 188 ? 17.94173 38.32707 -10.52832 1.000 44.55267 168 VAL A C 1
ATOM 1295 O O . VAL A 1 188 ? 17.38035 38.35258 -9.42904 1.000 38.96629 168 VAL A O 1
ATOM 1299 N N . ARG A 1 189 ? 19.25691 38.51568 -10.65272 1.000 44.55119 169 ARG A N 1
ATOM 1300 C CA . ARG A 1 189 ? 20.08743 38.73852 -9.47308 1.000 43.45260 169 ARG A CA 1
ATOM 1301 C C . ARG A 1 189 ? 19.71411 40.03551 -8.76601 1.000 44.44159 169 ARG A C 1
ATOM 1302 O O . ARG A 1 189 ? 19.62718 40.07284 -7.53340 1.000 39.79798 169 ARG A O 1
ATOM 1310 N N . ASP A 1 190 ? 19.49341 41.11140 -9.52377 1.000 45.35099 170 ASP A N 1
ATOM 1311 C CA . ASP A 1 190 ? 19.09987 42.37279 -8.90361 1.000 43.33760 170 ASP A CA 1
ATOM 1312 C C . ASP A 1 190 ? 17.71414 42.28319 -8.27710 1.000 41.39793 170 ASP A C 1
ATOM 1313 O O . ASP A 1 190 ? 17.47131 42.86698 -7.21226 1.000 39.77005 170 ASP A O 1
ATOM 1318 N N . VAL A 1 191 ? 16.79254 41.56720 -8.92397 1.000 40.72720 171 VAL A N 1
ATOM 1319 C CA . VAL A 1 191 ? 15.46108 41.36603 -8.35497 1.000 37.22454 171 VAL A CA 1
ATOM 1320 C C . VAL A 1 191 ? 15.55554 40.59562 -7.04057 1.000 36.90187 171 VAL A C 1
ATOM 1321 O O . VAL A 1 191 ? 14.99322 41.00226 -6.01563 1.000 34.60693 171 VAL A O 1
ATOM 1325 N N . PHE A 1 192 ? 16.27831 39.47676 -7.04449 1.000 34.65855 172 PHE A N 1
ATOM 1326 C CA . PHE A 1 192 ? 16.40537 38.70250 -5.81574 1.000 34.90903 172 PHE A CA 1
ATOM 1327 C C . PHE A 1 192 ? 17.15942 39.47988 -4.74326 1.000 36.77196 172 PHE A C 1
ATOM 1328 O O . PHE A 1 192 ? 16.84354 39.36735 -3.55239 1.000 38.02509 172 PHE A O 1
ATOM 1336 N N . ASP A 1 193 ? 18.16321 40.27066 -5.14000 1.000 36.73339 173 ASP A N 1
ATOM 1337 C CA . ASP A 1 193 ? 18.98818 40.95469 -4.14408 1.000 42.24273 173 ASP A CA 1
ATOM 1338 C C . ASP A 1 193 ? 18.20781 42.03557 -3.41322 1.000 42.35260 173 ASP A C 1
ATOM 1339 O O . ASP A 1 193 ? 18.46413 42.28734 -2.23258 1.000 40.22192 173 ASP A O 1
ATOM 1344 N N . THR A 1 194 ? 17.26144 42.68341 -4.08805 1.000 38.24956 174 THR A N 1
ATOM 1345 C CA . THR A 1 194 ? 16.45734 43.72110 -3.46479 1.000 36.58423 174 THR A CA 1
ATOM 1346 C C . THR A 1 194 ? 15.09510 43.22010 -3.00317 1.000 33.08156 174 THR A C 1
ATOM 1347 O O . THR A 1 194 ? 14.23075 44.03934 -2.68371 1.000 33.50018 174 THR A O 1
ATOM 1351 N N . CYS A 1 195 ? 14.87845 41.90338 -2.95710 1.000 31.06117 175 CYS A N 1
ATOM 1352 C CA . CYS A 1 195 ? 13.56185 41.37309 -2.61588 1.000 29.76543 175 CYS A CA 1
ATOM 1353 C C . CYS A 1 195 ? 13.34729 41.46192 -1.10909 1.000 31.46968 175 CYS A C 1
ATOM 1354 O O . CYS A 1 195 ? 14.04843 40.80259 -0.33349 1.000 32.73166 175 CYS A O 1
ATOM 1357 N N . LYS A 1 196 ? 12.36526 42.26378 -0.68832 1.000 29.53166 176 LYS A N 1
ATOM 1358 C CA . LYS A 1 196 ? 12.09241 42.38473 0.74163 1.000 34.73374 176 LYS A CA 1
ATOM 1359 C C . LYS A 1 196 ? 11.58070 41.07197 1.32050 1.000 33.66083 176 LYS A C 1
ATOM 1360 O O . LYS A 1 196 ? 11.87485 40.74833 2.47903 1.000 36.92787 176 LYS A O 1
ATOM 1366 N N . LEU A 1 197 ? 10.83408 40.29592 0.52917 1.000 33.79093 177 LEU A N 1
ATOM 1367 C CA . LEU A 1 197 ? 10.31896 39.02059 1.02082 1.000 31.14218 177 LEU A CA 1
ATOM 1368 C C . LEU A 1 197 ? 11.45086 38.08070 1.40606 1.000 31.16177 177 LEU A C 1
ATOM 1369 O O . LEU A 1 197 ? 11.40329 37.44655 2.46813 1.000 31.63248 177 LEU A O 1
ATOM 1374 N N . ALA A 1 198 ? 12.48810 37.99223 0.56588 1.000 28.92263 178 ALA A N 1
ATOM 1375 C CA . ALA A 1 198 ? 13.59843 37.09077 0.85843 1.000 33.17339 178 ALA A CA 1
ATOM 1376 C C . ALA A 1 198 ? 14.46297 37.60127 2.01194 1.000 34.13372 178 ALA A C 1
ATOM 1377 O O . ALA A 1 198 ? 14.92269 36.80812 2.84056 1.000 34.73793 178 ALA A O 1
ATOM 1379 N N . HIS A 1 199 ? 14.68075 38.91908 2.09810 1.000 33.49403 179 HIS A N 1
ATOM 1380 C CA . HIS A 1 199 ? 15.78445 39.45189 2.88816 1.000 34.48369 179 HIS A CA 1
ATOM 1381 C C . HIS A 1 199 ? 15.38902 40.36079 4.03207 1.000 40.31092 179 HIS A C 1
ATOM 1382 O O . HIS A 1 199 ? 16.19348 40.54209 4.94910 1.000 48.48712 179 HIS A O 1
ATOM 1389 N N . PHE A 1 200 ? 14.20995 40.95966 3.99771 1.000 33.06978 180 PHE A N 1
ATOM 1390 C CA . PHE A 1 200 ? 13.85197 41.98061 4.97016 1.000 33.52608 180 PHE A CA 1
ATOM 1391 C C . PHE A 1 200 ? 12.61660 41.57384 5.75957 1.000 33.71865 180 PHE A C 1
ATOM 1392 O O . PHE A 1 200 ? 12.68544 41.44875 6.98957 1.000 33.92956 180 PHE A O 1
ATOM 1400 N N . TRP A 1 201 ? 11.49254 41.34850 5.07435 1.000 32.72074 181 TRP A N 1
ATOM 1401 C CA . TRP A 1 201 ? 10.27361 40.89036 5.72147 1.000 34.07310 181 TRP A CA 1
ATOM 1402 C C . TRP A 1 201 ? 10.35592 39.43191 6.14197 1.000 36.57801 181 TRP A C 1
ATOM 1403 O O . TRP A 1 201 ? 9.59103 39.01603 7.01858 1.000 38.55975 181 TRP A O 1
ATOM 1414 N N . ASN A 1 202 ? 11.24986 38.65168 5.52859 1.000 30.33033 182 ASN A N 1
ATOM 1415 C CA . ASN A 1 202 ? 11.45009 37.23889 5.86156 1.000 31.27060 182 ASN A CA 1
ATOM 1416 C C . ASN A 1 202 ? 10.13487 36.46159 5.79591 1.000 29.26826 182 ASN A C 1
ATOM 1417 O O . ASN A 1 202 ? 9.69282 35.84060 6.76417 1.000 30.54685 182 ASN A O 1
ATOM 1422 N N . SER A 1 203 ? 9.51786 36.48896 4.61884 1.000 29.36603 183 SER A N 1
ATOM 1423 C CA . SER A 1 203 ? 8.17767 35.94101 4.42993 1.000 28.24148 183 SER A CA 1
ATOM 1424 C C . SER A 1 203 ? 8.19437 34.41908 4.34132 1.000 33.90017 183 SER A C 1
ATOM 1425 O O . SER A 1 203 ? 7.61878 33.83110 3.40893 1.000 31.49935 183 SER A O 1
ATOM 1428 N N . HIS A 1 204 ? 8.85120 33.78083 5.31367 1.000 31.02522 184 HIS A N 1
ATOM 1429 C CA . HIS A 1 204 ? 8.88545 32.32671 5.39796 1.000 28.38727 184 HIS A CA 1
ATOM 1430 C C . HIS A 1 204 ? 7.47714 31.75732 5.35161 1.000 28.34519 184 HIS A C 1
ATOM 1431 O O . HIS A 1 204 ? 6.59333 32.18639 6.09817 1.000 31.14942 184 HIS A O 1
ATOM 1438 N N . THR A 1 205 ? 7.27659 30.78340 4.46844 1.000 29.06348 185 THR A N 1
ATOM 1439 C CA . THR A 1 205 ? 5.95928 30.24924 4.17340 1.000 28.93676 185 THR A CA 1
ATOM 1440 C C . THR A 1 205 ? 5.99288 28.73638 4.30174 1.000 31.62515 185 THR A C 1
ATOM 1441 O O . THR A 1 205 ? 6.85453 28.07906 3.70814 1.000 34.38198 185 THR A O 1
ATOM 1445 N N . VAL A 1 206 ? 5.05159 28.19141 5.06915 1.000 35.26733 186 VAL A N 1
ATOM 1446 C CA . VAL A 1 206 ? 4.86816 26.75238 5.21145 1.000 32.24989 186 VAL A CA 1
ATOM 1447 C C . VAL A 1 206 ? 3.72581 26.32771 4.30306 1.000 38.17428 186 VAL A C 1
ATOM 1448 O O . VAL A 1 206 ? 2.65215 26.94277 4.31891 1.000 39.82798 186 VAL A O 1
ATOM 1452 N N . TYR A 1 207 ? 3.95196 25.28953 3.50132 1.000 37.22729 187 TYR A N 1
ATOM 1453 C CA . TYR A 1 207 ? 2.88112 24.74953 2.67060 1.000 38.52039 187 TYR A CA 1
ATOM 1454 C C . TYR A 1 207 ? 3.14812 23.28262 2.37449 1.000 37.60233 187 TYR A C 1
ATOM 1455 O O . TYR A 1 207 ? 4.18659 22.94293 1.79630 1.000 41.16275 187 TYR A O 1
ATOM 1464 N N . ASP A 1 208 ? 2.19721 22.43020 2.75864 1.000 37.15332 188 ASP A N 1
ATOM 1465 C CA . ASP A 1 208 ? 2.20770 21.00381 2.43771 1.000 41.24655 188 ASP A CA 1
ATOM 1466 C C . ASP A 1 208 ? 3.52671 20.34348 2.84311 1.000 42.55099 188 ASP A C 1
ATOM 1467 O O . ASP A 1 208 ? 4.13007 19.57667 2.08984 1.000 38.73000 188 ASP A O 1
ATOM 1472 N N . GLY A 1 209 ? 3.97303 20.64763 4.06000 1.000 43.41217 189 GLY A N 1
ATOM 1473 C CA . GLY A 1 209 ? 5.12838 19.99534 4.63458 1.000 40.80182 189 GLY A CA 1
ATOM 1474 C C . GLY A 1 209 ? 6.46353 20.59043 4.26318 1.000 38.38555 189 GLY A C 1
ATOM 1475 O O . GLY A 1 209 ? 7.49457 20.09040 4.73308 1.000 35.76378 189 GLY A O 1
ATOM 1476 N N . TRP A 1 210 ? 6.48741 21.63940 3.44543 1.000 40.15796 190 TRP A N 1
ATOM 1477 C CA . TRP A 1 210 ? 7.73107 22.25374 3.01109 1.000 40.21984 190 TRP A CA 1
ATOM 1478 C C . TRP A 1 210 ? 7.78795 23.71594 3.43644 1.000 36.55614 190 TRP A C 1
ATOM 1479 O O . TRP A 1 210 ? 6.76185 24.37905 3.60496 1.000 33.85226 190 TRP A O 1
ATOM 1490 N N . LEU A 1 211 ? 9.00928 24.21679 3.58399 1.000 32.67119 191 LEU A N 1
ATOM 1491 C CA . LEU A 1 211 ? 9.25741 25.61278 3.91014 1.000 32.98773 191 LEU A CA 1
ATOM 1492 C C . LEU A 1 211 ? 9.79551 26.34988 2.69344 1.000 34.95936 191 LEU A C 1
ATOM 1493 O O . LEU A 1 211 ? 10.65604 25.83245 1.97268 1.000 34.74647 191 LEU A O 1
ATOM 1498 N N . TYR A 1 212 ? 9.31493 27.57568 2.49605 1.000 35.56738 192 TYR A N 1
ATOM 1499 C CA . TYR A 1 212 ? 9.69671 28.40927 1.36467 1.000 32.44360 192 TYR A CA 1
ATOM 1500 C C . TYR A 1 212 ? 10.16107 29.77925 1.85375 1.000 28.97976 192 TYR A C 1
ATOM 1501 O O . TYR A 1 212 ? 9.74839 30.25606 2.91470 1.000 33.17187 192 TYR A O 1
ATOM 1510 N N . ARG A 1 213 ? 11.03882 30.40731 1.06650 1.000 28.12847 193 ARG A N 1
ATOM 1511 C CA . ARG A 1 213 ? 11.52279 31.74917 1.37968 1.000 31.83471 193 ARG A CA 1
ATOM 1512 C C . ARG A 1 213 ? 10.43278 32.80825 1.24396 1.000 30.17331 193 ARG A C 1
ATOM 1513 O O . ARG A 1 213 ? 10.56810 33.90869 1.79826 1.000 27.92165 193 ARG A O 1
ATOM 1521 N N . CYS A 1 214 ? 9.34740 32.49329 0.55327 1.000 32.92797 194 CYS A N 1
ATOM 1522 C CA . CYS A 1 214 ? 8.40587 33.50225 0.09351 1.000 34.30156 194 CYS A CA 1
ATOM 1523 C C . CYS A 1 214 ? 7.16423 32.79046 -0.44421 1.000 30.73095 194 CYS A C 1
ATOM 1524 O O . CYS A 1 214 ? 7.23977 31.62114 -0.84066 1.000 32.43673 194 CYS A O 1
ATOM 1527 N N . PRO A 1 215 ? 6.02026 33.47756 -0.46952 1.000 30.95445 195 PRO A N 1
ATOM 1528 C CA . PRO A 1 215 ? 4.83259 32.86684 -1.08947 1.000 32.73198 195 PRO A CA 1
ATOM 1529 C C . PRO A 1 215 ? 4.94162 32.72828 -2.59876 1.000 34.35915 195 PRO A C 1
ATOM 1530 O O . PRO A 1 215 ? 4.43315 31.74868 -3.15477 1.000 34.58028 195 PRO A O 1
ATOM 1534 N N . GLN A 1 216 ? 5.57994 33.68557 -3.27700 1.000 31.09849 196 GLN A N 1
ATOM 1535 C CA . GLN A 1 216 ? 5.68347 33.61825 -4.73045 1.000 30.98354 196 GLN A CA 1
ATOM 1536 C C . GLN A 1 216 ? 6.30777 32.30203 -5.17982 1.000 32.37948 196 GLN A C 1
ATOM 1537 O O . GLN A 1 216 ? 5.84277 31.68612 -6.14456 1.000 33.81383 196 GLN A O 1
ATOM 1543 N N . SER A 1 217 ? 7.34510 31.83374 -4.47605 1.000 31.70713 197 SER A N 1
ATOM 1544 C CA . SER A 1 217 ? 8.06946 30.66486 -4.96532 1.000 30.05828 197 SER A CA 1
ATOM 1545 C C . SER A 1 217 ? 7.25473 29.38135 -4.86843 1.000 32.15909 197 SER A C 1
ATOM 1546 O O . SER A 1 217 ? 7.55008 28.42181 -5.59091 1.000 33.12478 197 SER A O 1
ATOM 1549 N N . VAL A 1 218 ? 6.22310 29.33890 -4.02868 1.000 32.81032 198 VAL A N 1
ATOM 1550 C CA . VAL A 1 218 ? 5.42045 28.12215 -3.92502 1.000 31.26200 198 VAL A CA 1
ATOM 1551 C C . VAL A 1 218 ? 4.09678 28.25759 -4.67649 1.000 34.27303 198 VAL A C 1
ATOM 1552 O O . VAL A 1 218 ? 3.59495 27.27942 -5.24334 1.000 38.80223 198 VAL A O 1
ATOM 1556 N N . PHE A 1 219 ? 3.52688 29.46274 -4.71726 1.000 30.94530 199 PHE A N 1
ATOM 1557 C CA . PHE A 1 219 ? 2.20807 29.63103 -5.31601 1.000 31.90949 199 PHE A CA 1
ATOM 1558 C C . PHE A 1 219 ? 2.24144 30.10657 -6.76268 1.000 32.39205 199 PHE A C 1
ATOM 1559 O O . PHE A 1 219 ? 1.22065 29.99150 -7.45507 1.000 38.05542 199 PHE A O 1
ATOM 1567 N N . MET A 1 220 ? 3.36441 30.63503 -7.24138 1.000 36.50805 200 MET A N 1
ATOM 1568 C CA . MET A 1 220 ? 3.37869 31.07766 -8.63730 1.000 37.73216 200 MET A CA 1
ATOM 1569 C C . MET A 1 220 ? 3.61887 29.96413 -9.65586 1.000 37.88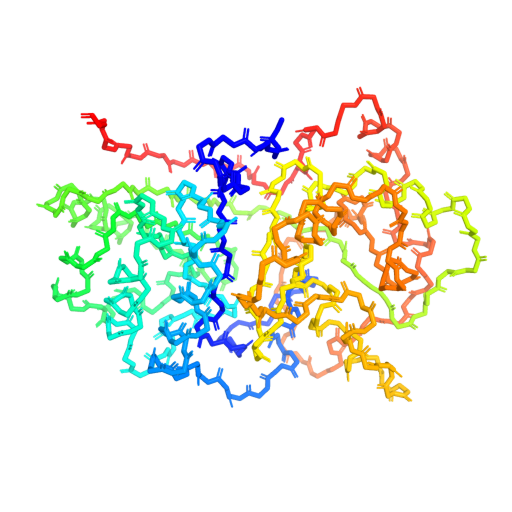947 200 MET A C 1
ATOM 1570 O O . MET A 1 220 ? 2.91165 29.92368 -10.67378 1.000 36.94380 200 MET A O 1
ATOM 1575 N N . PRO A 1 221 ? 4.60713 29.07363 -9.45824 1.000 39.83876 201 PRO A N 1
ATOM 1576 C CA . PRO A 1 221 ? 5.02376 28.20436 -10.57867 1.000 40.56860 201 PRO A CA 1
ATOM 1577 C C . PRO A 1 221 ? 3.90140 27.38698 -11.19412 1.000 40.33633 201 PRO A C 1
ATOM 1578 O O . PRO A 1 221 ? 3.80255 27.33359 -12.42494 1.000 41.15471 201 PRO A O 1
ATOM 1582 N N . ARG A 1 222 ? 3.04636 26.75126 -10.38877 1.000 37.81294 202 ARG A N 1
ATOM 1583 C CA . ARG A 1 222 ? 1.97575 25.94758 -10.97607 1.000 41.62239 202 ARG A CA 1
ATOM 1584 C C . ARG A 1 222 ? 0.91269 26.79625 -11.65644 1.000 44.99689 202 ARG A C 1
ATOM 1585 O O . ARG A 1 222 ? 0.05252 26.24372 -12.35589 1.000 41.76316 202 ARG A O 1
ATOM 1593 N N . GLN A 1 223 ? 0.95515 28.11517 -11.48485 1.000 46.44620 203 GLN A N 1
ATOM 1594 C CA . GLN A 1 223 ? 0.02646 28.99507 -12.17302 1.000 43.93858 203 GLN A CA 1
ATOM 1595 C C . GLN A 1 223 ? 0.56606 29.51206 -13.49614 1.000 39.69875 203 GLN A C 1
ATOM 1596 O O . GLN A 1 223 ? -0.17371 30.17125 -14.23349 1.000 42.67335 203 GLN A O 1
ATOM 1602 N N . LEU A 1 224 ? 1.82970 29.24683 -13.80918 1.000 42.60331 204 LEU A N 1
ATOM 1603 C CA . LEU A 1 224 ? 2.33687 29.52382 -15.14506 1.000 44.90130 204 LEU A CA 1
ATOM 1604 C C . LEU A 1 22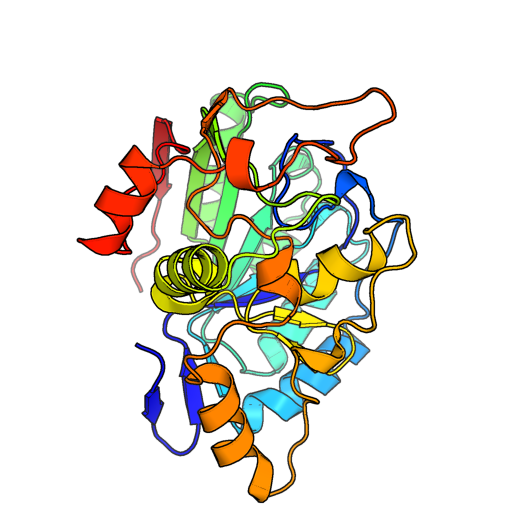4 ? 1.66326 28.55974 -16.11657 1.000 51.83257 204 LEU A C 1
ATOM 1605 O O . LEU A 1 224 ? 1.82237 27.34080 -15.99824 1.000 56.52328 204 LEU A O 1
ATOM 1610 N N . ARG A 1 225 ? 0.88405 29.10078 -17.05631 1.000 58.48717 205 ARG A N 1
ATOM 1611 C CA . ARG A 1 225 ? -0.09610 28.29619 -17.78684 1.000 60.42954 205 ARG A CA 1
ATOM 1612 C C . ARG A 1 225 ? 0.51801 27.23035 -18.68466 1.000 61.40980 205 ARG A C 1
ATOM 1613 O O . ARG A 1 225 ? -0.21626 26.34778 -19.14731 1.000 67.80884 205 ARG A O 1
ATOM 1621 N N . ASP A 1 226 ? 1.82487 27.26633 -18.93425 1.000 55.27459 206 ASP A N 1
ATOM 1622 C CA . ASP A 1 226 ? 2.46855 26.13751 -19.59453 1.000 58.39337 206 ASP A CA 1
ATOM 1623 C C . ASP A 1 226 ? 2.72405 24.96924 -18.64216 1.000 61.03029 206 ASP A C 1
ATOM 1624 O O . ASP A 1 226 ? 3.33153 23.97172 -19.05049 1.000 67.78179 206 ASP A O 1
ATOM 1629 N N . GLY A 1 227 ? 2.26676 25.06870 -17.38947 1.000 61.06640 207 GLY A N 1
ATOM 1630 C CA . GLY A 1 227 ? 2.44308 24.04049 -16.38821 1.000 58.38235 207 GLY A CA 1
ATOM 1631 C C . GLY A 1 227 ? 3.42012 24.42594 -15.29469 1.000 53.92506 207 GLY A C 1
ATOM 1632 O O . GLY A 1 227 ? 3.31521 23.91273 -14.17181 1.000 48.55172 207 GLY A O 1
ATOM 1633 N N . GLY A 1 228 ? 4.36043 25.32014 -15.59744 1.000 53.70193 208 GLY A N 1
ATOM 1634 C CA . GLY A 1 228 ? 5.36454 25.70387 -14.61869 1.000 49.60577 208 GLY A CA 1
ATOM 1635 C C . GLY A 1 228 ? 6.24455 24.53006 -14.24031 1.000 44.44275 208 GLY A C 1
ATOM 1636 O O . GLY A 1 228 ? 6.57567 23.67303 -15.06924 1.000 48.43180 208 GLY A O 1
ATOM 1637 N N . TRP A 1 229 ? 6.61778 24.47628 -12.96319 1.000 45.36488 209 TRP A N 1
ATOM 1638 C CA . TRP A 1 229 ? 7.46122 23.41315 -12.43529 1.000 42.08648 209 TRP A CA 1
ATOM 1639 C C . TRP A 1 229 ? 7.02992 23.10078 -11.00803 1.000 39.26382 209 TRP A C 1
ATOM 1640 O O . TRP A 1 229 ? 6.20157 23.79810 -10.41324 1.000 39.04737 209 TRP A O 1
ATOM 1651 N N . ASP A 1 230 ? 7.61246 22.04256 -10.46153 1.000 36.56031 210 ASP A N 1
ATOM 1652 C CA . ASP A 1 230 ? 7.38965 21.66457 -9.07006 1.000 37.48777 210 ASP A CA 1
ATOM 1653 C C . ASP A 1 230 ? 8.01451 22.71502 -8.15980 1.000 38.15545 210 ASP A C 1
ATOM 1654 O O . ASP A 1 230 ? 9.24200 22.87484 -8.16665 1.000 36.40332 210 ASP A O 1
ATOM 1659 N N . PRO A 1 231 ? 7.22611 23.43728 -7.35761 1.000 40.07337 211 PRO A N 1
ATOM 1660 C CA . PRO A 1 231 ? 7.81017 24.46577 -6.47739 1.000 38.85775 211 PRO A CA 1
ATOM 1661 C C . PRO A 1 231 ? 8.78812 23.91833 -5.44664 1.000 37.52058 211 PRO A C 1
ATOM 1662 O O . PRO A 1 231 ? 9.56190 24.69579 -4.86563 1.000 34.95464 211 PRO A O 1
ATOM 1666 N N . ARG A 1 232 ? 8.78331 22.60923 -5.19508 1.000 33.80900 212 ARG A N 1
ATOM 1667 C CA . ARG A 1 232 ? 9.64373 22.06801 -4.15202 1.000 33.03155 212 ARG A CA 1
ATOM 1668 C C . ARG A 1 232 ? 11.12303 22.20379 -4.49208 1.000 35.77754 212 ARG A C 1
ATOM 1669 O O . ARG A 1 232 ? 11.96425 22.07567 -3.59622 1.000 33.27673 212 ARG A O 1
ATOM 1677 N N . VAL A 1 233 ? 11.45956 22.48842 -5.75502 1.000 38.49133 213 VAL A N 1
ATOM 1678 C CA . VAL A 1 233 ? 12.84211 22.81503 -6.10259 1.000 38.83826 213 VAL A CA 1
ATOM 1679 C C . VAL A 1 233 ? 13.35345 23.98948 -5.27221 1.000 36.61718 213 VAL A C 1
ATOM 1680 O O . VAL A 1 233 ? 14.53673 24.03293 -4.90508 1.000 30.95387 213 VAL A O 1
ATOM 1684 N N . ASP A 1 234 ? 12.47681 24.94342 -4.93981 1.000 34.63620 214 ASP A N 1
ATOM 1685 C CA . ASP A 1 234 ? 12.86130 26.14424 -4.20951 1.000 34.89210 214 ASP A CA 1
ATOM 1686 C C . ASP A 1 234 ? 12.56964 26.06496 -2.71854 1.000 31.80821 214 ASP A C 1
ATOM 1687 O O . ASP A 1 234 ? 12.77927 27.05657 -2.01642 1.000 34.37738 214 ASP A O 1
ATOM 1692 N N . GLY A 1 235 ? 12.08595 24.92539 -2.22238 1.000 35.59536 215 GLY A N 1
ATOM 1693 C CA . GLY A 1 235 ? 11.73062 24.80674 -0.81946 1.000 34.48677 215 GLY A CA 1
ATOM 1694 C C . GLY A 1 235 ? 12.57533 23.80606 -0.06236 1.000 33.68197 215 GLY A C 1
ATOM 1695 O O . GLY A 1 235 ? 13.52586 23.25137 -0.61740 1.000 34.70138 215 GLY A O 1
ATOM 1696 N N . LEU A 1 236 ? 12.22539 23.56122 1.20152 1.000 34.12710 216 LEU A N 1
ATOM 1697 C CA . LEU A 1 236 ? 12.95054 22.64739 2.07765 1.000 36.41120 216 LEU A CA 1
ATOM 1698 C C . LEU A 1 236 ? 11.94260 21.76329 2.80313 1.000 33.50669 216 LEU A C 1
ATOM 1699 O O . LEU A 1 236 ? 11.02869 22.27399 3.45902 1.000 30.87452 216 LEU A O 1
ATOM 1704 N N . ARG A 1 237 ? 12.09120 20.44312 2.67619 1.000 33.83124 217 ARG A N 1
ATOM 1705 C CA . ARG A 1 237 ? 11.18219 19.54005 3.37281 1.000 35.45977 217 ARG A CA 1
ATOM 1706 C C . ARG A 1 237 ? 11.38583 19.66630 4.87880 1.000 39.15424 217 ARG A C 1
ATOM 1707 O O . ARG A 1 237 ? 12.51466 19.59893 5.37528 1.000 41.74827 217 ARG A O 1
ATOM 1715 N N . ILE A 1 238 ? 10.29314 19.87289 5.60253 1.000 34.61910 218 ILE A N 1
ATOM 1716 C CA . ILE A 1 238 ? 10.36669 20.06082 7.04539 1.000 36.97900 218 ILE A CA 1
ATOM 1717 C C . ILE A 1 238 ? 10.52955 18.69207 7.68889 1.000 39.39939 218 ILE A C 1
ATOM 1718 O O . ILE A 1 238 ? 9.71177 17.78988 7.47175 1.000 40.80780 218 ILE A O 1
ATOM 1723 N N . GLU A 1 239 ? 11.61982 18.52334 8.43258 1.000 37.72999 219 GLU A N 1
ATOM 1724 C CA . GLU A 1 239 ? 11.96418 17.26132 9.06735 1.000 42.11884 219 GLU A CA 1
ATOM 1725 C C . GLU A 1 239 ? 12.56538 17.58842 10.42462 1.000 43.95873 219 GLU A C 1
ATOM 1726 O O . GLU A 1 239 ? 12.77418 18.75622 10.75980 1.000 42.18268 219 GLU A O 1
ATOM 1732 N N . ASP A 1 240 ? 12.84822 16.55407 11.21523 1.000 46.69478 220 ASP A N 1
ATOM 1733 C CA . ASP A 1 240 ? 13.47117 16.80676 12.51102 1.000 50.39954 220 ASP A CA 1
ATOM 1734 C C . ASP A 1 240 ? 14.50267 15.73847 12.84711 1.000 48.12169 220 ASP A C 1
ATOM 1735 O O . ASP A 1 240 ? 14.68068 15.36110 14.01031 1.000 48.79363 220 ASP A O 1
ATOM 1740 N N . ASP A 1 241 ? 15.22499 15.26083 11.83750 1.000 47.59822 221 ASP A N 1
ATOM 1741 C CA . ASP A 1 241 ? 16.45145 14.52841 12.09335 1.000 48.29769 221 ASP A CA 1
ATOM 1742 C C . ASP A 1 241 ? 17.49255 15.50050 12.65113 1.000 42.90930 221 ASP A C 1
ATOM 1743 O O . ASP A 1 241 ? 17.32326 16.72069 12.57240 1.000 40.28295 221 ASP A O 1
ATOM 1748 N N . PRO A 1 242 ? 18.57756 14.99705 13.24359 1.000 44.25953 222 PRO A N 1
ATOM 1749 C CA . PRO A 1 242 ? 19.59630 15.92568 13.76360 1.000 50.52451 222 PRO A CA 1
ATOM 1750 C C . PRO A 1 242 ? 20.21277 16.82862 12.69763 1.000 46.86712 222 PRO A C 1
ATOM 1751 O O . PRO A 1 242 ? 20.56847 17.97235 13.00748 1.000 43.92668 222 PRO A O 1
ATOM 1755 N N . ALA A 1 243 ? 20.32988 16.36939 11.44944 1.000 50.19611 223 ALA A N 1
ATOM 1756 C CA . ALA A 1 243 ? 20.97555 17.16459 10.40823 1.000 42.78697 223 ALA A CA 1
ATOM 1757 C C . ALA A 1 243 ? 20.11821 18.31915 9.90959 1.000 39.89639 223 ALA A C 1
ATOM 1758 O O . ALA A 1 243 ? 20.60030 19.11583 9.09462 1.000 42.96276 223 ALA A O 1
ATOM 1760 N N . PHE A 1 244 ? 18.87745 18.44390 10.38506 1.000 43.01024 224 PHE A N 1
ATOM 1761 C CA . PHE A 1 244 ? 17.95719 19.41373 9.79786 1.000 40.41267 224 PHE A CA 1
ATOM 1762 C C . PHE A 1 244 ? 18.32807 20.84965 10.15536 1.000 37.19739 224 PHE A C 1
ATOM 1763 O O . PHE A 1 244 ? 18.15481 21.75975 9.33448 1.000 37.06873 224 PHE A O 1
ATOM 1771 N N . LEU A 1 245 ? 18.82485 21.07605 11.37531 1.000 36.02030 225 LEU A N 1
ATOM 1772 C CA . LEU A 1 245 ? 19.03138 22.44070 11.85498 1.000 35.13860 225 LEU A CA 1
ATOM 1773 C C . LEU A 1 245 ? 19.95836 23.22858 10.93481 1.000 34.29341 225 LEU A C 1
ATOM 1774 O O . LEU A 1 245 ? 19.64464 24.36173 10.54523 1.000 33.14360 225 LEU A O 1
ATOM 1779 N N . GLU A 1 246 ? 21.11887 22.65342 10.58921 1.000 35.54930 226 GLU A N 1
ATOM 1780 C CA . GLU A 1 246 ? 22.04807 23.36786 9.71898 1.000 35.03145 226 GLU A CA 1
ATOM 1781 C C . GLU A 1 246 ? 21.53792 23.40313 8.27950 1.000 35.02808 226 GLU A C 1
ATOM 1782 O O . GLU A 1 246 ? 21.88832 24.31296 7.52056 1.000 33.86122 226 GLU A O 1
ATOM 1788 N N . ARG A 1 247 ? 20.69457 22.44114 7.90304 1.000 35.32172 227 ARG A N 1
ATOM 1789 C CA . ARG A 1 247 ? 20.03360 22.49063 6.60293 1.000 41.44425 227 ARG A CA 1
ATOM 1790 C C . ARG A 1 247 ? 19.07269 23.67758 6.52780 1.000 38.70150 227 ARG A C 1
ATOM 1791 O O . ARG A 1 247 ? 19.08972 24.45452 5.56282 1.000 32.67600 227 ARG A O 1
ATOM 1799 N N . LEU A 1 248 ? 18.23696 23.83841 7.55826 1.000 39.85847 228 LEU A N 1
ATOM 1800 C CA . LEU A 1 248 ? 17.37212 25.01062 7.67016 1.000 38.18795 228 LEU A CA 1
ATOM 1801 C C . LEU A 1 248 ? 18.18627 26.29921 7.68979 1.000 34.69196 228 LEU A C 1
ATOM 1802 O O . LEU A 1 248 ? 17.84757 27.27743 7.01212 1.000 34.65996 228 LEU A O 1
ATOM 1807 N N . HIS A 1 249 ? 19.25218 26.32158 8.48564 1.000 36.29622 229 HIS A N 1
ATOM 1808 C CA . HIS A 1 249 ? 20.13052 27.48309 8.54942 1.000 37.54267 229 HIS A CA 1
ATOM 1809 C C . HIS A 1 249 ? 20.66101 27.85059 7.16590 1.000 36.67406 229 HIS A C 1
ATOM 1810 O O . HIS A 1 249 ? 20.64869 29.02360 6.77575 1.000 39.49183 229 HIS A O 1
ATOM 1817 N N . ARG A 1 250 ? 21.13406 26.85348 6.41072 1.000 32.05211 230 ARG A N 1
ATOM 1818 C CA . ARG A 1 250 ? 21.66567 27.12013 5.07837 1.000 35.65486 230 ARG A CA 1
ATOM 1819 C C . ARG A 1 250 ? 20.56310 27.59003 4.13961 1.000 37.63231 230 ARG A C 1
ATOM 1820 O O . ARG A 1 250 ? 20.74168 28.57102 3.40628 1.000 39.94768 230 ARG A O 1
ATOM 1828 N N . PHE A 1 251 ? 19.40371 26.92851 4.19214 1.000 37.10504 231 PHE A N 1
ATOM 1829 C CA . PHE A 1 251 ? 18.29369 27.27092 3.30859 1.000 35.37449 231 PHE A CA 1
ATOM 1830 C C . PHE A 1 251 ? 17.86326 28.71954 3.48226 1.000 36.16562 231 PHE A C 1
ATOM 1831 O O . PHE A 1 251 ? 17.65712 29.43426 2.49692 1.000 30.00583 231 PHE A O 1
ATOM 1839 N N . LEU A 1 252 ? 17.74290 29.17952 4.72271 1.000 31.86260 232 LEU A N 1
ATOM 1840 C CA . LEU A 1 252 ? 17.15651 30.48332 4.98125 1.000 31.52506 232 LEU A CA 1
ATOM 1841 C C . LEU A 1 252 ? 18.16094 31.62744 4.90173 1.000 32.48476 232 LEU A C 1
ATOM 1842 O O . LEU A 1 252 ? 17.75553 32.79354 4.96980 1.000 33.92015 232 LEU A O 1
ATOM 1847 N N . THR A 1 253 ? 19.45233 31.33844 4.77037 1.000 34.88759 233 THR A N 1
ATOM 1848 C CA . THR A 1 253 ? 20.44671 32.38525 4.58232 1.000 36.16389 233 THR A CA 1
ATOM 1849 C C . THR A 1 253 ? 21.11894 32.30626 3.22051 1.000 35.12975 233 THR A C 1
ATOM 1850 O O . THR A 1 253 ? 21.97904 33.13933 2.92566 1.000 39.27797 233 THR A O 1
ATOM 1854 N N . ALA A 1 254 ? 20.75386 31.32812 2.39225 1.000 35.46488 234 ALA A N 1
ATOM 1855 C CA . ALA A 1 254 ? 21.35228 31.19102 1.07156 1.000 34.90966 234 ALA A CA 1
ATOM 1856 C C . ALA A 1 254 ? 21.07617 32.44078 0.24636 1.000 37.31268 234 ALA A C 1
ATOM 1857 O O . ALA A 1 254 ? 19.98139 33.00912 0.29808 1.000 34.64280 234 ALA A O 1
ATOM 1859 N N . ASP A 1 255 ? 22.08706 32.88440 -0.50049 1.000 35.33388 235 ASP A N 1
ATOM 1860 C CA . ASP A 1 255 ? 22.03552 34.17108 -1.17782 1.000 38.62140 235 ASP A CA 1
ATOM 1861 C C . ASP A 1 255 ? 21.99277 34.01968 -2.69545 1.000 39.52032 235 ASP A C 1
ATOM 1862 O O . ASP A 1 255 ? 22.39464 34.92833 -3.42476 1.000 37.57119 235 ASP A O 1
ATOM 1867 N N . ASP A 1 256 ? 21.50401 32.88300 -3.18211 1.000 40.40191 236 ASP A N 1
ATOM 1868 C CA . ASP A 1 256 ? 21.38565 32.70053 -4.61818 1.000 42.67722 236 ASP A CA 1
ATOM 1869 C C . ASP A 1 256 ? 19.92266 32.73812 -5.04089 1.000 40.22233 236 ASP A C 1
ATOM 1870 O O . ASP A 1 256 ? 19.05732 32.22386 -4.32214 1.000 36.94069 236 ASP A O 1
ATOM 1875 N N . PRO A 1 257 ? 19.62137 33.32917 -6.19618 1.000 39.63021 237 PRO A N 1
ATOM 1876 C CA . PRO A 1 257 ? 18.22645 33.40230 -6.64859 1.000 37.61389 237 PRO A CA 1
ATOM 1877 C C . PRO A 1 257 ? 17.57713 32.02980 -6.77663 1.000 34.31809 237 PRO A C 1
ATOM 1878 O O . PRO A 1 257 ? 18.21108 31.04577 -7.15883 1.000 36.19664 237 PRO A O 1
ATOM 1882 N N . LEU A 1 258 ? 16.29473 31.97734 -6.43582 1.000 33.24652 238 LEU A N 1
ATOM 1883 C CA . LEU A 1 258 ? 15.48369 30.79253 -6.63782 1.000 30.16990 238 LEU A CA 1
ATOM 1884 C C . LEU A 1 258 ? 15.15994 30.63869 -8.12396 1.000 33.76379 238 LEU A C 1
ATOM 1885 O O . LEU A 1 258 ? 15.35429 31.55704 -8.92366 1.000 35.54590 238 LEU A O 1
ATOM 1890 N N . ARG A 1 259 ? 14.65840 29.45941 -8.50199 1.000 34.72733 239 ARG A N 1
ATOM 1891 C CA . ARG A 1 259 ? 14.15595 29.32902 -9.86645 1.000 36.22004 239 ARG A CA 1
ATOM 1892 C C . ARG A 1 259 ? 12.95005 30.23012 -10.09726 1.000 37.66518 239 ARG A C 1
ATOM 1893 O O . ARG A 1 259 ? 12.75329 30.73602 -11.21025 1.000 37.69670 239 ARG A O 1
ATOM 1901 N N . ALA A 1 260 ? 12.14413 30.46242 -9.05875 1.000 34.56237 240 ALA A N 1
ATOM 1902 C CA . ALA A 1 260 ? 10.95149 31.28154 -9.22938 1.000 34.73752 240 ALA A CA 1
ATOM 1903 C C . ALA A 1 260 ? 11.27715 32.75468 -9.46098 1.000 35.24462 240 ALA A C 1
ATOM 1904 O O . ALA A 1 260 ? 10.44180 33.48162 -10.01331 1.000 36.07027 240 ALA A O 1
ATOM 1906 N N . CYS A 1 261 ? 12.47164 33.20899 -9.06903 1.000 35.93723 241 CYS A N 1
ATOM 1907 C CA . CYS A 1 261 ? 12.86093 34.59543 -9.31589 1.000 37.68471 241 CYS A CA 1
ATOM 1908 C C . CYS A 1 261 ? 12.80282 34.95490 -10.79866 1.000 37.05348 241 CYS A C 1
ATOM 1909 O O . CYS A 1 261 ? 12.52810 36.11223 -11.13866 1.000 35.97126 241 CYS A O 1
ATOM 1912 N N . ARG A 1 262 ? 13.03316 33.97622 -11.69048 1.000 33.09105 242 ARG A N 1
ATOM 1913 C CA . ARG A 1 262 ? 13.05514 34.24311 -13.13400 1.000 34.51850 242 ARG A CA 1
ATOM 1914 C C . ARG A 1 262 ? 11.73053 34.77799 -13.65433 1.000 36.46406 242 ARG A C 1
ATOM 1915 O O . ARG A 1 262 ? 11.68901 35.39669 -14.72571 1.000 36.28810 242 ARG A O 1
ATOM 1923 N N . ASN A 1 263 ? 10.63415 34.47652 -12.96563 1.000 34.25520 243 ASN A N 1
ATOM 1924 C CA . ASN A 1 263 ? 9.31236 34.93257 -13.36421 1.000 38.19881 243 ASN A CA 1
ATOM 1925 C C . ASN A 1 263 ? 8.75155 35.93446 -12.37388 1.000 36.37806 243 ASN A C 1
ATOM 1926 O O . ASN A 1 263 ? 7.56912 36.28225 -12.44946 1.000 35.03779 243 ASN A O 1
ATOM 1931 N N . CYS A 1 264 ? 9.58141 36.42638 -11.46912 1.000 36.10666 244 CYS A N 1
ATOM 1932 C CA . CYS A 1 264 ? 9.12574 37.26011 -10.37713 1.000 36.67152 244 CYS A CA 1
ATOM 1933 C C . CYS A 1 264 ? 9.67789 38.67200 -10.50592 1.000 33.96140 244 CYS A C 1
ATOM 1934 O O . CYS A 1 264 ? 10.72827 38.89338 -11.11358 1.000 34.99363 244 CYS A O 1
ATOM 1937 N N . LEU A 1 265 ? 8.95995 39.62434 -9.91231 1.000 33.46556 245 LEU A N 1
ATOM 1938 C CA . LEU A 1 265 ? 9.40219 41.01144 -9.83104 1.000 34.04917 245 LEU A CA 1
ATOM 1939 C C . LEU A 1 265 ? 9.83629 41.40886 -8.42276 1.000 35.61565 245 LEU A C 1
ATOM 1940 O O . LEU A 1 265 ? 10.10873 42.59140 -8.18134 1.000 35.25145 245 LEU A O 1
ATOM 1945 N N . GLY A 1 266 ? 9.93613 40.44547 -7.50441 1.000 32.47741 246 GLY A N 1
ATOM 1946 C CA . GLY A 1 266 ? 10.38425 40.74529 -6.15194 1.000 32.29671 246 GLY A CA 1
ATOM 1947 C C . GLY A 1 266 ? 9.61967 41.91449 -5.57578 1.000 37.37640 246 GLY A C 1
ATOM 1948 O O . GLY A 1 266 ? 8.38195 41.94152 -5.59781 1.000 33.58057 246 GLY A O 1
ATOM 1949 N N . SER A 1 267 ? 10.36440 42.92076 -5.10118 1.000 37.31583 247 SER A N 1
ATOM 1950 C CA . SER A 1 267 ? 9.80344 44.14860 -4.54259 1.000 36.71213 247 SER A CA 1
ATOM 1951 C C . SER A 1 267 ? 9.95127 45.34065 -5.47484 1.000 39.63067 247 SER A C 1
ATOM 1952 O O . SER A 1 267 ? 9.79380 46.48295 -5.03081 1.000 38.63621 247 SER A O 1
ATOM 1955 N N . VAL A 1 268 ? 10.26261 45.11511 -6.75074 1.000 39.22031 248 VAL A N 1
ATOM 1956 C CA . VAL A 1 268 ? 10.57094 46.23356 -7.63330 1.000 40.42157 248 VAL A CA 1
ATOM 1957 C C . VAL A 1 268 ? 9.66352 46.26502 -8.86751 1.000 41.35344 248 VAL A C 1
ATOM 1958 O O . VAL A 1 268 ? 9.96849 46.94695 -9.83847 1.000 43.05940 248 VAL A O 1
ATOM 1962 N N . GLY A 1 269 ? 8.54030 45.55265 -8.84182 1.000 37.27395 249 GLY A N 1
ATOM 1963 C CA . GLY A 1 269 ? 7.56516 45.69669 -9.90532 1.000 39.71754 249 GLY A CA 1
ATOM 1964 C C . GLY A 1 269 ? 6.99792 47.10333 -9.97354 1.000 46.23310 249 GLY A C 1
ATOM 1965 O O . GLY A 1 269 ? 6.97311 47.84756 -8.99131 1.000 47.53182 249 GLY A O 1
ATOM 1966 N N . LYS A 1 270 ? 6.53762 47.47439 -11.16668 1.000 41.81398 250 LYS A N 1
ATOM 1967 C CA . LYS A 1 270 ? 6.04864 48.82936 -11.38012 1.000 44.32203 250 LYS A CA 1
ATOM 1968 C C . LYS A 1 270 ? 4.79765 49.09788 -10.55299 1.000 48.22239 250 LYS A C 1
ATOM 1969 O O . LYS A 1 270 ? 3.95166 48.22009 -10.35108 1.000 45.83884 250 LYS A O 1
ATOM 1975 N N . LEU A 1 271 ? 4.68521 50.34109 -10.09366 1.000 44.83817 251 LEU A N 1
ATOM 1976 C CA . LEU A 1 271 ? 3.59263 50.76509 -9.23663 1.000 49.42088 251 LEU A CA 1
ATOM 1977 C C . LEU A 1 271 ? 2.33754 50.99796 -10.06348 1.000 52.64152 251 LEU A C 1
ATOM 1978 O O . LEU A 1 271 ? 2.39181 51.59737 -11.14099 1.000 54.32323 251 LEU A O 1
ATOM 1983 N N . HIS A 1 272 ? 1.20035 50.51450 -9.56388 1.000 51.38899 252 HIS A N 1
ATOM 1984 C CA . HIS A 1 272 ? -0.07195 50.85998 -10.18984 1.000 51.46489 252 HIS A CA 1
ATOM 1985 C C . HIS A 1 272 ? -1.11553 51.12106 -9.11200 1.000 53.58939 252 HIS A C 1
ATOM 1986 O O . HIS A 1 272 ? -1.08030 50.49087 -8.04156 1.000 52.06157 252 HIS A O 1
ATOM 1993 N N . PRO A 1 273 ? -2.00471 52.10148 -9.33763 1.000 56.43883 253 PRO A N 1
ATOM 1994 C CA . PRO A 1 273 ? -3.18929 52.24387 -8.48426 1.000 52.81040 253 PRO A CA 1
ATOM 1995 C C . PRO A 1 273 ? -3.83502 50.90366 -8.19712 1.000 51.81781 253 PRO A C 1
ATOM 1996 O O . PRO A 1 273 ? -4.01420 50.09486 -9.11116 1.000 51.82530 253 PRO A O 1
ATOM 2000 N N . HIS A 1 274 ? -4.15265 50.64012 -6.93358 1.000 49.88565 254 HIS A N 1
ATOM 2001 C CA . HIS A 1 274 ? -4.77324 49.37149 -6.58546 1.000 52.22107 254 HIS A CA 1
ATOM 2002 C C . HIS A 1 274 ? -6.13111 49.22727 -7.26065 1.000 51.43517 254 HIS A C 1
ATOM 2003 O O . HIS A 1 274 ? -6.90875 50.18287 -7.33984 1.000 53.00604 254 HIS A O 1
ATOM 2010 N N . GLN A 1 275 ? -6.41885 48.01723 -7.73786 1.000 50.07934 255 GLN A N 1
ATOM 2011 C CA . GLN A 1 275 ? -7.73934 47.71809 -8.26774 1.000 51.96899 255 GLN A CA 1
ATOM 2012 C C . GLN A 1 275 ? -7.92858 46.21448 -8.36307 1.000 56.93407 255 GLN A C 1
ATOM 2013 O O . GLN A 1 275 ? -6.96768 45.43764 -8.35654 1.000 48.52291 255 GLN A O 1
ATOM 2019 N N . GLU A 1 276 ? -9.19206 45.82553 -8.46182 1.000 52.00883 256 GLU A N 1
ATOM 2020 C CA . GLU A 1 276 ? -9.58597 44.45679 -8.72855 1.000 51.44486 256 GLU A CA 1
ATOM 2021 C C . GLU A 1 276 ? -9.73361 44.25388 -10.23087 1.000 52.34527 256 GLU A C 1
ATOM 2022 O O . GLU A 1 276 ? -10.06614 45.18376 -10.97200 1.000 54.17530 256 GLU A O 1
ATOM 2028 N N . LEU A 1 277 ? -9.48266 43.02280 -10.67687 1.000 51.20754 257 LEU A N 1
ATOM 2029 C CA . LEU A 1 277 ? -9.71938 42.61227 -12.05987 1.000 52.14811 257 LEU A CA 1
ATOM 2030 C C . LEU A 1 277 ? -10.79698 41.53321 -12.04964 1.000 52.85595 257 LEU A C 1
ATOM 2031 O O . LEU A 1 277 ? -10.48894 40.33387 -12.11588 1.000 51.59405 257 LEU A O 1
ATOM 2036 N N . PRO A 1 278 ? -12.07341 41.91960 -11.96159 1.000 55.03551 258 PRO A N 1
ATOM 2037 C CA . PRO A 1 278 ? -13.13062 40.89716 -11.87344 1.000 55.89496 258 PRO A CA 1
ATOM 2038 C C . PRO A 1 278 ? -13.24950 40.03986 -13.12074 1.000 56.33214 258 PRO A C 1
ATOM 2039 O O . PRO A 1 278 ? -13.56739 38.85091 -13.00328 1.000 55.99435 258 PRO A O 1
ATOM 2043 N N . ARG A 1 279 ? -12.98959 40.59361 -14.30163 1.000 57.19930 259 ARG A N 1
ATOM 2044 C CA . ARG A 1 279 ? -13.17497 39.82853 -15.52771 1.000 57.96473 259 ARG A CA 1
ATOM 2045 C C . ARG A 1 279 ? -12.07796 38.78170 -15.67398 1.000 55.71516 259 ARG A C 1
ATOM 2046 O O . ARG A 1 279 ? -10.96669 38.93017 -15.15473 1.000 53.72885 259 ARG A O 1
ATOM 2054 N N . ALA A 1 280 ? -12.40770 37.70655 -16.38626 1.000 56.20488 260 ALA A N 1
ATOM 2055 C CA . ALA A 1 280 ? -11.45163 36.63148 -16.59248 1.000 54.42061 260 ALA A CA 1
ATOM 2056 C C . ALA A 1 280 ? -10.24998 37.13465 -17.38623 1.000 53.76767 260 ALA A C 1
ATOM 2057 O O . ALA A 1 280 ? -10.33044 38.10465 -18.14970 1.000 55.19588 260 ALA A O 1
ATOM 2059 N N . GLY A 1 281 ? -9.12299 36.45492 -17.19514 1.000 51.76546 261 GLY A N 1
ATOM 2060 C CA . GLY A 1 281 ? -7.87235 36.85315 -17.80682 1.000 55.25551 261 GLY A CA 1
ATOM 2061 C C . GLY A 1 281 ? -6.94128 37.53944 -16.82788 1.000 53.96999 261 GLY A C 1
ATOM 2062 O O . GLY A 1 281 ? -6.23086 38.47983 -17.19756 1.000 51.26195 261 GLY A O 1
ATOM 2063 N N . TRP A 1 282 ? -6.93745 37.06910 -15.57429 1.000 53.07116 262 TRP A N 1
ATOM 2064 C CA . TRP A 1 282 ? -6.12375 37.69031 -14.52909 1.000 49.99756 262 TRP A CA 1
ATOM 2065 C C . TRP A 1 282 ? -4.63439 37.50200 -14.77315 1.000 46.58119 262 TRP A C 1
ATOM 2066 O O . TRP A 1 282 ? -3.82843 38.28239 -14.25821 1.000 44.72885 262 TRP A O 1
ATOM 2077 N N . GLN A 1 283 ? -4.24949 36.48252 -15.54097 1.000 44.71389 263 GLN A N 1
ATOM 2078 C CA . GLN A 1 283 ? -2.83913 36.13407 -15.66239 1.000 43.38187 263 GLN A CA 1
ATOM 2079 C C . GLN A 1 283 ? -2.05487 37.23996 -16.36089 1.000 46.55138 263 GLN A C 1
ATOM 2080 O O . GLN A 1 283 ? -2.57022 37.95529 -17.22691 1.000 45.60565 263 GLN A O 1
ATOM 2086 N N . VAL A 1 284 ? -0.79192 37.37452 -15.96303 1.000 48.59448 264 VAL A N 1
ATOM 2087 C CA . VAL A 1 284 ? 0.10805 38.38748 -16.49920 1.000 49.44310 264 VAL A CA 1
ATOM 2088 C C . VAL A 1 284 ? 1.01072 37.73104 -17.53687 1.000 43.22480 264 VAL A C 1
ATOM 2089 O O . VAL A 1 284 ? 1.70452 36.74864 -17.24342 1.000 42.03173 264 VAL A O 1
ATOM 2093 N N . THR A 1 285 ? 1.00740 38.27862 -18.74912 1.000 45.05895 265 THR A N 1
ATOM 2094 C CA . THR A 1 285 ? 1.82130 37.75700 -19.83589 1.000 50.40279 265 THR A CA 1
ATOM 2095 C C . THR A 1 285 ? 2.81840 38.77309 -20.37589 1.000 50.87972 265 THR A C 1
ATOM 2096 O O . THR A 1 285 ? 3.61589 38.42615 -21.25426 1.000 47.17130 265 THR A O 1
ATOM 2100 N N . GLU A 1 286 ? 2.80520 40.00706 -19.87582 1.000 54.82424 266 GLU A N 1
ATOM 2101 C CA . GLU A 1 286 ? 3.72837 41.02527 -20.35951 1.000 56.80623 266 GLU A CA 1
ATOM 2102 C C . GLU A 1 286 ? 5.17177 40.66267 -20.01611 1.000 50.40358 266 GLU A C 1
ATOM 2103 O O . GLU A 1 286 ? 5.45370 40.10512 -18.94908 1.000 44.28625 266 GLU A O 1
ATOM 2109 N N . GLN A 1 287 ? 6.08466 40.97665 -20.93882 1.000 50.59132 267 GLN A N 1
ATOM 2110 C CA . GLN A 1 287 ? 7.51029 40.75331 -20.72619 1.000 53.04282 267 GLN A CA 1
ATOM 2111 C C . GLN A 1 287 ? 7.93810 41.27315 -19.36307 1.000 48.30185 267 GLN A C 1
ATOM 2112 O O . GLN A 1 287 ? 7.64936 42.41776 -19.00237 1.000 48.46243 267 GLN A O 1
ATOM 2118 N N . LEU A 1 288 ? 8.63701 40.42249 -18.61318 1.000 47.11281 268 LEU A N 1
ATOM 2119 C CA . LEU A 1 288 ? 8.99193 40.76165 -17.23959 1.000 45.59506 268 LEU A CA 1
ATOM 2120 C C . LEU A 1 288 ? 9.76579 42.07531 -17.16509 1.000 44.51970 268 LEU A C 1
ATOM 2121 O O . LEU A 1 288 ? 9.48180 42.92286 -16.31230 1.000 46.77742 268 LEU A O 1
ATOM 2126 N N . ALA A 1 289 ? 10.72575 42.27463 -18.07106 1.000 46.48332 269 ALA A N 1
ATOM 2127 C CA . ALA A 1 289 ? 11.59604 43.44286 -17.98374 1.000 48.83640 269 ALA A CA 1
ATOM 2128 C C . ALA A 1 289 ? 10.82674 44.74530 -18.16022 1.000 52.91587 269 ALA A C 1
ATOM 2129 O O . ALA A 1 289 ? 11.23946 45.78283 -17.63207 1.000 56.04814 269 ALA A O 1
ATOM 2131 N N . ALA A 1 290 ? 9.72174 44.71894 -18.90477 1.000 54.27301 270 ALA A N 1
ATOM 2132 C CA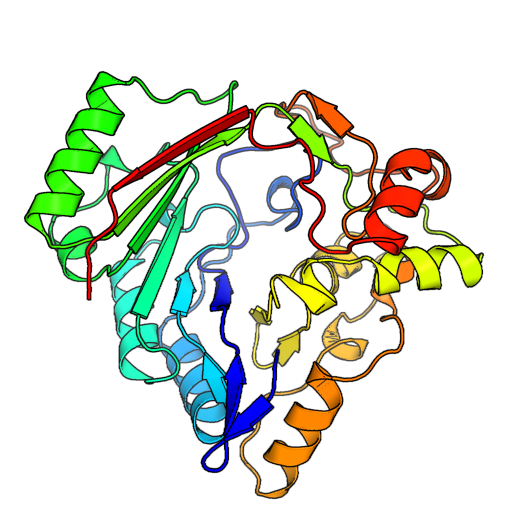 . ALA A 1 290 ? 8.88097 45.89674 -19.06094 1.000 55.54345 270 ALA A CA 1
ATOM 2133 C C . ALA A 1 290 ? 8.05212 46.19508 -17.82238 1.000 54.77391 270 ALA A C 1
ATOM 2134 O O . ALA A 1 290 ? 7.41042 47.25050 -17.76787 1.000 52.84900 270 ALA A O 1
ATOM 2136 N N . LEU A 1 291 ? 8.04551 45.29185 -16.84172 1.000 54.06495 271 LEU A N 1
ATOM 2137 C CA . LEU A 1 291 ? 7.28303 45.45264 -15.61184 1.000 48.98340 271 LEU A CA 1
ATOM 2138 C C . LEU A 1 291 ? 8.14819 45.86711 -14.42674 1.000 49.93838 271 LEU A C 1
ATOM 2139 O O . LEU A 1 291 ? 7.61844 46.06434 -13.32763 1.000 48.40268 271 LEU A O 1
ATOM 2144 N N . VAL A 1 292 ? 9.45612 46.00343 -14.62594 1.000 50.41154 272 VAL A N 1
ATOM 2145 C CA . VAL A 1 292 ? 10.37366 46.37226 -13.55426 1.000 49.21773 272 VAL A CA 1
ATOM 2146 C C . VAL A 1 292 ? 10.36855 47.88656 -13.38963 1.000 51.13695 272 VAL A C 1
ATOM 2147 O O . VAL A 1 292 ? 10.44537 48.63255 -14.37486 1.000 51.29316 272 VAL A O 1
ATOM 2151 N N . ASP A 1 293 ? 10.26198 48.34356 -12.14226 1.000 49.99027 273 ASP A N 1
ATOM 2152 C CA . ASP A 1 293 ? 10.39683 49.76196 -11.80396 1.000 48.75881 273 ASP A CA 1
ATOM 2153 C C . ASP A 1 293 ? 11.88258 50.03720 -11.62790 1.000 50.94658 273 ASP A C 1
ATOM 2154 O O . ASP A 1 293 ? 12.44421 49.80280 -10.55639 1.000 51.06430 273 ASP A O 1
ATOM 2159 N N . TYR A 1 294 ? 12.52511 50.53815 -12.67370 1.000 49.79184 274 TYR A N 1
ATOM 2160 C CA . TYR A 1 294 ? 13.98284 50.56559 -12.64305 1.000 51.01830 274 TYR A CA 1
ATOM 2161 C C . TYR A 1 294 ? 14.52233 51.67207 -11.73950 1.000 51.29043 274 TYR A C 1
ATOM 2162 O O . TYR A 1 294 ? 15.48930 51.43271 -11.00399 1.000 53.63385 274 TYR A O 1
ATOM 2171 N N . PRO A 1 295 ? 13.96110 52.88444 -11.75759 1.000 48.40356 275 PRO A N 1
ATOM 2172 C CA . PRO A 1 295 ? 14.34504 53.85753 -10.72132 1.000 50.21509 275 PRO A CA 1
ATOM 2173 C C . PRO A 1 295 ? 14.15799 53.35404 -9.29434 1.000 51.13109 275 PRO A C 1
ATOM 2174 O O . PRO A 1 295 ? 15.01303 53.62295 -8.43976 1.000 54.34857 275 PRO A O 1
ATOM 2178 N N . PHE A 1 296 ? 13.06947 52.63208 -9.00409 1.000 49.03206 276 PHE A N 1
ATOM 2179 C CA . PHE A 1 296 ? 12.86969 52.14059 -7.64310 1.000 48.98220 276 PHE A CA 1
ATOM 2180 C C . PHE A 1 296 ? 13.80492 50.98437 -7.32323 1.000 49.02276 276 PHE A C 1
ATOM 2181 O O . PHE A 1 296 ? 14.14175 50.76407 -6.15274 1.000 47.37298 276 PHE A O 1
ATOM 2189 N N . LEU A 1 297 ? 14.22510 50.23254 -8.34100 1.000 50.00411 277 LEU A N 1
ATOM 2190 C CA . LEU A 1 297 ? 15.20207 49.17136 -8.12954 1.000 47.39558 277 LEU A CA 1
ATOM 2191 C C . LEU A 1 297 ? 16.54793 49.74690 -7.70020 1.000 49.44171 277 LEU A C 1
ATOM 2192 O O . LEU A 1 297 ? 17.19920 49.22492 -6.78604 1.000 43.23786 277 LEU A O 1
ATOM 2197 N N . LYS A 1 298 ? 16.99016 50.80851 -8.37612 1.000 48.37200 278 LYS A N 1
ATOM 2198 C CA . LYS A 1 298 ? 18.19882 51.52183 -7.97755 1.000 51.89187 278 LYS A CA 1
ATOM 2199 C C . LYS A 1 298 ? 18.09814 52.02118 -6.54134 1.000 51.59959 278 LYS A C 1
ATOM 2200 O O . LYS A 1 298 ? 19.07304 51.96647 -5.78203 1.000 51.79549 278 LYS A O 1
ATOM 2206 N N . VAL A 1 299 ? 16.92168 52.51979 -6.15691 1.000 52.14110 279 VAL A N 1
ATOM 2207 C CA . VAL A 1 299 ? 16.71056 52.98905 -4.79084 1.000 50.12876 279 VAL A CA 1
ATOM 2208 C C . VAL A 1 299 ? 16.80921 51.82944 -3.80450 1.000 52.04345 279 VAL A C 1
ATOM 2209 O O . VAL A 1 299 ? 17.48344 51.92488 -2.77040 1.000 56.26649 279 VAL A O 1
ATOM 2213 N N . CYS A 1 300 ? 16.14111 50.71221 -4.10791 1.000 47.16012 280 CYS A N 1
ATOM 2214 C CA . CYS A 1 300 ? 16.19045 49.56065 -3.20937 1.000 45.20639 280 CYS A CA 1
ATOM 2215 C C . CYS A 1 300 ? 17.57193 48.92240 -3.16085 1.000 48.41256 280 CYS A C 1
ATOM 2216 O O . CYS A 1 300 ? 17.90036 48.25459 -2.17141 1.000 46.09438 280 CYS A O 1
ATOM 2219 N N . LYS A 1 301 ? 18.38374 49.10744 -4.20325 1.000 51.29267 281 LYS A N 1
ATOM 2220 C CA . LYS A 1 301 ? 19.76947 48.65858 -4.13810 1.000 51.96863 281 LYS A CA 1
ATOM 2221 C C . LYS A 1 301 ? 20.54211 49.40925 -3.05958 1.000 50.59739 281 LYS A C 1
ATOM 2222 O O . LYS A 1 301 ? 21.40467 48.82993 -2.38819 1.000 49.69532 281 LYS A O 1
ATOM 2228 N N . ASP A 1 302 ? 20.25342 50.70256 -2.88766 1.000 47.48464 282 ASP A N 1
ATOM 2229 C CA . ASP A 1 302 ? 20.91097 51.48779 -1.84730 1.000 56.13580 282 ASP A CA 1
ATOM 2230 C C . ASP A 1 302 ? 20.33143 51.20830 -0.46879 1.000 53.31141 282 ASP A C 1
ATOM 2231 O O . ASP A 1 302 ? 21.02887 51.37442 0.53802 1.000 57.34696 282 ASP A O 1
ATOM 2236 N N . ASP A 1 303 ? 19.06945 50.78127 -0.40470 1.000 51.98192 283 ASP A N 1
ATOM 2237 C CA . ASP A 1 303 ? 18.38023 50.63034 0.87281 1.000 48.90552 283 ASP A CA 1
ATOM 2238 C C . ASP A 1 303 ? 17.21040 49.67294 0.64167 1.000 41.63524 283 ASP A C 1
ATOM 2239 O O . ASP A 1 303 ? 16.16668 50.08033 0.12643 1.000 41.98122 283 ASP A O 1
ATOM 2244 N N . ILE A 1 304 ? 17.39111 48.41585 1.04946 1.000 40.18779 284 ILE A N 1
ATOM 2245 C CA . ILE A 1 304 ? 16.39361 47.39202 0.77129 1.000 41.08662 284 ILE A CA 1
ATOM 2246 C C . ILE A 1 304 ? 15.07747 47.64967 1.50538 1.000 41.43350 284 ILE A C 1
ATOM 2247 O O . ILE A 1 304 ? 14.04102 47.08751 1.12617 1.000 38.18415 284 ILE A O 1
ATOM 2252 N N . THR A 1 305 ? 15.07731 48.50857 2.52773 1.000 41.96447 285 THR A N 1
ATOM 2253 C CA . THR A 1 305 ? 13.87106 48.81068 3.29329 1.000 44.04911 285 THR A CA 1
ATOM 2254 C C . THR A 1 305 ? 13.03352 49.93940 2.69022 1.000 49.63716 285 THR A C 1
ATOM 2255 O O . THR A 1 305 ? 11.99337 50.28866 3.26515 1.000 49.34506 285 THR A O 1
ATOM 2259 N N . ALA A 1 306 ? 13.45535 50.50753 1.55547 1.000 49.29900 286 ALA A N 1
ATOM 2260 C CA . ALA A 1 306 ? 12.77794 51.65775 0.96211 1.000 46.37841 286 ALA A CA 1
ATOM 2261 C C . ALA A 1 306 ? 11.28040 51.41309 0.82411 1.000 46.39183 286 ALA A C 1
ATOM 2262 O O . ALA A 1 306 ? 10.84995 50.37386 0.31342 1.000 42.51535 286 ALA A O 1
ATOM 2264 N N . ASP A 1 307 ? 10.48960 52.37994 1.28924 1.000 43.92607 287 ASP A N 1
ATOM 2265 C CA . ASP A 1 307 ? 9.04113 52.22983 1.28673 1.000 44.81993 287 ASP A CA 1
ATOM 2266 C C . ASP A 1 307 ? 8.54435 51.99852 -0.13222 1.000 43.28076 287 ASP A C 1
ATOM 2267 O O . ASP A 1 307 ? 8.95432 52.68246 -1.07268 1.000 44.68856 287 ASP A O 1
ATOM 2272 N N . ASP A 1 308 ? 7.65505 51.02613 -0.28132 1.000 43.74672 288 ASP A N 1
ATOM 2273 C CA . ASP A 1 308 ? 7.25385 50.58219 -1.61023 1.000 46.25369 288 ASP A CA 1
ATOM 2274 C C . ASP A 1 308 ? 6.21807 51.49078 -2.25464 1.000 47.41129 288 ASP A C 1
ATOM 2275 O O . ASP A 1 308 ? 5.86856 51.27103 -3.41730 1.000 47.78590 288 ASP A O 1
ATOM 2280 N N . GLY A 1 309 ? 5.73374 52.50497 -1.53804 1.000 44.06707 289 GLY A N 1
ATOM 2281 C CA . GLY A 1 309 ? 4.75303 53.41828 -2.08971 1.000 45.22579 289 GLY A CA 1
ATOM 2282 C C . GLY A 1 309 ? 3.35503 52.85946 -2.19488 1.000 45.54188 289 GLY A C 1
ATOM 2283 O O . GLY A 1 309 ? 2.52637 53.43404 -2.90652 1.000 49.71112 289 GLY A O 1
ATOM 2284 N N . CYS A 1 310 ? 3.06027 51.76237 -1.50270 1.000 44.73049 290 CYS A N 1
ATOM 2285 C CA . CYS A 1 310 ? 1.76344 51.11487 -1.63322 1.000 43.21493 290 CYS A CA 1
ATOM 2286 C C . CYS A 1 310 ? 0.77871 51.51610 -0.54904 1.000 47.21993 290 CYS A C 1
ATOM 2287 O O . CYS A 1 310 ? -0.42746 51.52898 -0.79985 1.000 45.52652 290 CYS A O 1
ATOM 2290 N N . VAL A 1 311 ? 1.24851 51.83400 0.65193 1.000 45.82406 291 VAL A N 1
ATOM 2291 C CA . VAL A 1 311 ? 0.36776 52.31470 1.70613 1.000 47.56460 291 VAL A CA 1
AT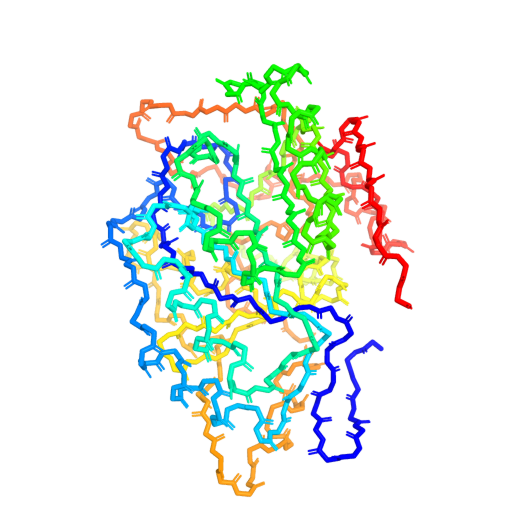OM 2292 C C . VAL A 1 311 ? 0.35719 53.83729 1.65434 1.000 51.99542 291 VAL A C 1
ATOM 2293 O O . VAL A 1 311 ? 1.41559 54.47725 1.66119 1.000 55.01460 291 VAL A O 1
ATOM 2297 N N . GLU A 1 312 ? -0.83929 54.41901 1.56048 1.000 51.17117 292 GLU A N 1
ATOM 2298 C CA . GLU A 1 312 ? -0.97446 55.87221 1.56582 1.000 56.89227 292 GLU A CA 1
ATOM 2299 C C . GLU A 1 312 ? -1.18980 56.43599 2.96622 1.000 53.26131 292 GLU A C 1
ATOM 2300 O O . GLU A 1 312 ? -0.69350 57.52837 3.27002 1.000 52.76962 292 GLU A O 1
ATOM 2306 N N . ARG A 1 313 ? -1.93858 55.71821 3.80924 1.000 52.83668 293 ARG A N 1
ATOM 2307 C CA . ARG A 1 313 ? -2.16748 56.07420 5.20649 1.000 57.77196 293 ARG A CA 1
ATOM 2308 C C . ARG A 1 313 ? -2.24572 54.79176 6.02405 1.000 52.41911 293 ARG A C 1
ATOM 2309 O O . ARG A 1 313 ? -2.70951 53.75829 5.53714 1.000 49.88753 293 ARG A O 1
ATOM 2317 N N . SER A 1 314 ? -1.78816 54.86180 7.27342 1.000 52.75403 294 SER A N 1
ATOM 2318 C CA . SER A 1 314 ? -1.80161 53.71366 8.16755 1.000 50.67898 294 SER A CA 1
ATOM 2319 C C . SER A 1 314 ? -2.19467 54.15470 9.57214 1.000 59.09042 294 SER A C 1
ATOM 2320 O O . SER A 1 314 ? -1.83482 55.24807 10.01498 1.000 59.11054 294 SER A O 1
ATOM 2323 N N . LEU A 1 315 ? -2.93846 53.29000 10.27037 1.000 55.91402 295 LEU A N 1
ATOM 2324 C CA . LEU A 1 315 ? -3.33200 53.51316 11.65651 1.000 52.82875 295 LEU A CA 1
ATOM 2325 C C . LEU A 1 315 ? -2.95464 52.29735 12.49156 1.000 54.79828 295 LEU A C 1
ATOM 2326 O O . LEU A 1 315 ? -3.18565 51.15865 12.07461 1.000 56.52672 295 LEU A O 1
ATOM 2331 N N . SER A 1 316 ? -2.37207 52.53644 13.67294 1.000 53.12631 296 SER A N 1
ATOM 2332 C CA . SER A 1 316 ? -1.95684 51.46210 14.56639 1.000 52.41821 296 SER A CA 1
ATOM 2333 C C . SER A 1 316 ? -2.44387 51.73027 15.98377 1.000 59.07560 296 SER A C 1
ATOM 2334 O O . SER A 1 316 ? -2.35477 52.85665 16.48324 1.000 61.21627 296 SER A O 1
ATOM 2337 N N . ALA A 1 317 ? -2.95986 50.68356 16.62659 1.000 58.53837 297 ALA A N 1
ATOM 2338 C CA . ALA A 1 317 ? -3.39299 50.72629 18.02209 1.000 58.08778 297 ALA A CA 1
ATOM 2339 C C . ALA A 1 317 ? -2.64809 49.61638 18.74794 1.000 54.79342 297 ALA A C 1
ATOM 2340 O O . ALA A 1 317 ? -3.21147 48.54982 19.03221 1.000 54.84103 297 ALA A O 1
ATOM 2342 N N . PRO A 1 318 ? -1.37426 49.83108 19.06035 1.000 55.06726 298 PRO A N 1
ATOM 2343 C CA . PRO A 1 318 ? -0.56211 48.74346 19.60622 1.000 53.99075 298 PRO A CA 1
ATOM 2344 C C . PRO A 1 318 ? -0.95823 48.42509 21.03388 1.000 53.37428 298 PRO A C 1
ATOM 2345 O O . PRO A 1 318 ? -1.43979 49.28296 21.77802 1.000 57.30329 298 PRO A O 1
ATOM 2349 N N . VAL A 1 319 ? -0.76000 47.16858 21.41203 1.000 51.47607 299 VAL A N 1
ATOM 2350 C CA . VAL A 1 319 ? -0.83404 46.76108 22.80784 1.000 57.79797 299 VAL A CA 1
ATOM 2351 C C . VAL A 1 319 ? 0.59427 46.56579 23.28696 1.000 61.56359 299 VAL A C 1
ATOM 2352 O O . VAL A 1 319 ? 1.31429 45.69521 22.78144 1.000 61.68061 299 VAL A O 1
ATOM 2356 N N . GLY A 1 320 ? 1.01524 47.39571 24.23512 1.000 56.47196 300 GLY A N 1
ATOM 2357 C CA . GLY A 1 320 ? 2.38024 47.34621 24.71209 1.000 57.47103 300 GLY A CA 1
ATOM 2358 C C . GLY A 1 320 ? 2.61308 46.13349 25.58254 1.000 61.78697 300 GLY A C 1
ATOM 2359 O O . GLY A 1 320 ? 1.97892 45.99284 26.64138 1.000 60.95777 300 GLY A O 1
ATOM 2360 N N . GLY A 1 321 ? 3.51115 45.24484 25.15649 1.000 67.33993 301 GLY A N 1
ATOM 2361 C CA . GLY A 1 321 ? 3.90693 44.09942 25.95691 1.000 61.41836 301 GLY A CA 1
ATOM 2362 C C . GLY A 1 321 ? 4.49229 44.50927 27.29779 1.000 58.99185 301 GLY A C 1
ATOM 2363 O O . GLY A 1 321 ? 3.85669 44.39346 28.34534 1.000 60.66877 301 GLY A O 1
#

Sequence (300 aa):
SVRLADGKVRNPEGIEVNASLQCNMRCQSCAHLSPLYRRENADPAEIHDTLSVLARSYHASYAKIMGGEPLLHPDVVGLIEAVRATGISDTVLVATNGTLLHRATERFWQAVDSLEISVYPSRMIAPEEIERYRVLAREHGVSLLVNYYGHFRAVYSESGTDAPDLVRDVFDTCKLAHFWNSHTVYDGWLYRCPQSVFMPRQLRDGGWDPRVDGLRIEDDPAFLERLHRFLTADDPLRACRNCLGSVGKLHPHQELPRAGWQVTEQLAALVDYPFLKVCKDDITADDGCVERSLSAPVGG

Secondary structure (DSSP, 8-state):
--EEETTEEEEEEEEEEEEES--S--BTT-TT-GGG----BPPHHHHHHHHHHHHTTEEEEEEEEEES-GGGSTTHHHHHHHHHHTT-EEEEEEEE-STTGGG--HHHHHH-SEEEEEE-GGG---HHHHHHHHHHHHHTT-EEEEEEE-EEE--B-SS----HHHHHHHHHT-HHHHTS--EEEETTEEESSHHHHHSGGGSTT----GGGGSEE---STTHHHHHHHHHH--S--SGGGGB-TT-BPEEE--B--SS-----S-GGGGB-HHHHHHHHH-TT---S-EEEEEEE----

Solvent-accessible surface area: 13852 Å² total; per-residue (Å²): 95,22,170,73,51,137,49,56,0,68,2,73,60,4,0,17,1,10,0,0,9,19,39,50,6,65,12,54,8,22,33,18,0,4,21,38,41,197,198,59,49,22,60,31,64,115,20,64,86,28,0,26,36,0,7,149,12,0,31,0,41,54,0,40,0,25,7,20,2,0,27,60,14,112,60,17,6,18,0,0,100,15,0,91,75,17,41,0,15,103,54,2,19,0,16,7,11,4,24,47,2,127,194,29,63,91,130,3,8,134,11,6,45,28,1,28,1,15,1,27,70,58,88,106,19,49,95,131,52,12,75,144,12,107,53,34,1,168,117,44,45,1,30,5,56,3,15,27,43,12,45,32,28,12,12,1,0,41,48,33,20,148,47,108,118,19,12,100,35,3,4,60,3,13,4,18,8,49,73,115,5,6,2,0,5,64,99,22,30,0,4,9,13,2,7,0,7,6,0,0,139,35,8,146,135,36,29,33,72,15,90,96,9,14,23,129,17,69,76,60,137,58,2,54,112,94,0,52,187,32,6,68,44,90,96,40,28,102,2,12,117,13,10,0,9,10,0,0,100,72,35,86,12,79,39,27,107,168,93,49,12,53,36,80,90,112,0,32,40,20,0,27,102,103,23,10,148,75,1,115,130,72,50,65,15,112,30,31,8,51,108,138,61,93,79,38,103,78,75,128

Radius of gyration: 18.59 Å; Cα contacts (8 Å, |Δi|>4): 632; chains: 1; bounding box: 41×42×47 Å

B-factor: mean 49.39, std 12.86, range [26.64, 97.99]

InterPro domains:
  IPR007197 Radical SAM [PF04055] (22-120)
  IPR007197 Radical SAM [SFLDS00029] (1-302)
  IPR013785 Aldolase-type TIM barrel [G3DSA:3.20.20.70] (2-158)
  IPR034508 Spectinomycin biosynthesis [SFLDG01119] (1-302)
  IPR050377 Radical SAM PqqA peptide cyclase/Mycofactocin maturase MftC-like [PTHR11228] (10-120)
  IPR058240 Radical SAM superfamily [SSF102114] (11-242)